Protein AF-A0AA38LRJ3-F1 (afdb_monomer)

Foldseek 3Di:
DDDDDDDDDPDPDPPVPPPPDPPPPADDQDADDDVVRVVVLVVVLCVLVVVLVVCLVVVNQQALVSVLVSLVVSLQSLLSQHLAPPRLVVSLVSLLVSLLCVLVSNLSDDLFHPVLVVVDDDVRLVSSVLSLVSSLVSLVLSLQSLVLSQVLFHKGWDPCPVPPDDDPPDDDDDPPDTHMHTHDDPRGDHDDPVSLVSLLVSLVVSLVSVVVRSCVVFFSQPDDDCCVVCVVVPPDDDDDDDDDDDDDDDDDDDDDDDDDDPDDDPPPPPVVPRRCPSSVSSVVSSVSSVVSSVVVVVVVVPPD

Radius of gyration: 29.89 Å; Cα contacts (8 Å, |Δi|>4): 218; chains: 1; bounding box: 84×70×121 Å

Nearest PDB structures (foldseek):
  8gs2-assembly1_B  TM=3.719E-01  e=2.452E+00  Desulfonema ishimotonii

Sequence (304 aa):
MAGGFIPEADSSASNAARIPAPTRKACQPLLALTPKQETRLCAHLDDRLLGLERDERKQAFGSIPLLLDRLFPLLHLTLQIPARTPWADLRVSYLLNLTGFLATYVTSMPLLTSGAMRRKGKEAEHEAGRVMRDVLGFLAEVERGWMAVLGGQGWVMDENEEEGVKEEEGEEGEVRRRLGHGVPVDFAGSVGQTERTRLRSIIISSRAKFTAWARTYGSFAGSSLEDTAQAARGERRTMGCEGPADFDPDPPTSYPALAPASRAGDSVESAGVGGGAWEDRILGMWNTILESLTDQDLGAGRGR

Structure (mmCIF, N/CA/C/O backbone):
data_AF-A0AA38LRJ3-F1
#
_entry.id   AF-A0AA38LRJ3-F1
#
loop_
_atom_site.group_PDB
_atom_site.id
_atom_site.type_symbol
_atom_site.label_atom_id
_atom_site.label_alt_id
_atom_site.label_comp_id
_atom_site.label_asym_id
_atom_site.label_entity_id
_atom_site.label_seq_id
_atom_site.pdbx_PDB_ins_code
_atom_site.Cartn_x
_atom_site.Cartn_y
_atom_site.Cartn_z
_atom_site.occupancy
_atom_site.B_iso_or_equiv
_atom_site.auth_seq_id
_atom_site.auth_comp_id
_atom_site.auth_asym_id
_atom_site.auth_atom_id
_atom_site.pdbx_PDB_model_num
ATOM 1 N N . MET A 1 1 ? 52.734 -53.243 61.562 1.00 46.06 1 MET A N 1
ATOM 2 C CA . MET A 1 1 ? 52.746 -52.366 60.370 1.00 46.06 1 MET A CA 1
ATOM 3 C C . MET A 1 1 ? 51.338 -52.387 59.805 1.00 46.06 1 MET A C 1
ATOM 5 O O . MET A 1 1 ? 50.822 -53.482 59.634 1.00 46.06 1 MET A O 1
ATOM 9 N N . ALA A 1 2 ? 50.691 -51.235 59.622 1.00 47.16 2 ALA A N 1
ATOM 10 C CA . ALA A 1 2 ? 49.307 -51.162 59.143 1.00 47.16 2 ALA A CA 1
ATOM 11 C C . ALA A 1 2 ? 49.287 -50.710 57.677 1.00 47.16 2 ALA A C 1
ATOM 13 O O . ALA A 1 2 ? 49.966 -49.745 57.332 1.00 47.16 2 ALA A O 1
ATOM 14 N N . GLY A 1 3 ? 48.542 -51.418 56.826 1.00 46.38 3 GLY A N 1
ATOM 15 C CA . GLY A 1 3 ? 48.330 -51.024 55.432 1.00 46.38 3 GLY A CA 1
ATOM 16 C C . GLY A 1 3 ? 47.250 -49.948 55.326 1.00 46.38 3 GLY A C 1
ATOM 17 O O . GLY A 1 3 ? 46.218 -50.049 55.987 1.00 46.38 3 GLY A O 1
ATOM 18 N N . GLY A 1 4 ? 47.488 -48.926 54.503 1.00 52.41 4 GLY A N 1
ATOM 19 C CA . GLY A 1 4 ? 46.475 -47.927 54.161 1.00 52.41 4 GLY A CA 1
ATOM 20 C C . GLY A 1 4 ? 45.498 -48.466 53.116 1.00 52.41 4 GLY A C 1
ATOM 21 O O . GLY A 1 4 ? 45.915 -49.116 52.160 1.00 52.41 4 GLY A O 1
ATOM 22 N N . PHE A 1 5 ? 44.210 -48.186 53.297 1.00 61.34 5 PHE A N 1
ATOM 23 C CA . PHE A 1 5 ? 43.154 -48.518 52.340 1.00 61.34 5 PHE A CA 1
ATOM 24 C C . PHE A 1 5 ? 42.932 -47.319 51.407 1.00 61.34 5 PHE A C 1
ATOM 26 O O . PHE A 1 5 ? 42.811 -46.192 51.890 1.00 61.34 5 PHE A O 1
ATOM 33 N N . ILE A 1 6 ? 42.880 -47.542 50.092 1.00 56.88 6 ILE A N 1
ATOM 34 C CA . ILE A 1 6 ? 42.575 -46.501 49.099 1.00 56.88 6 ILE A CA 1
ATOM 35 C C . ILE A 1 6 ? 41.156 -46.770 48.578 1.00 56.88 6 ILE A C 1
ATOM 37 O O . ILE A 1 6 ? 40.940 -47.848 48.025 1.00 56.88 6 ILE A O 1
ATOM 41 N N . PRO A 1 7 ? 40.184 -45.857 48.765 1.00 58.94 7 PRO A N 1
ATOM 42 C CA . PRO A 1 7 ? 38.865 -45.993 48.157 1.00 58.94 7 PRO A CA 1
ATOM 43 C C . PRO A 1 7 ? 38.935 -45.717 46.649 1.00 58.94 7 PRO A C 1
ATOM 45 O O . PRO A 1 7 ? 39.712 -44.873 46.197 1.00 58.94 7 PRO A O 1
ATOM 48 N N . GLU A 1 8 ? 38.115 -46.423 45.875 1.00 55.19 8 GLU A N 1
ATOM 49 C CA . GLU A 1 8 ? 38.020 -46.236 44.426 1.00 55.19 8 GLU A CA 1
ATOM 50 C C . GLU A 1 8 ? 37.349 -44.895 44.081 1.00 55.19 8 GLU A C 1
ATOM 52 O O . GLU A 1 8 ? 36.517 -44.382 44.831 1.00 55.19 8 GLU A O 1
ATOM 57 N N . ALA A 1 9 ? 37.735 -44.301 42.950 1.00 59.00 9 ALA A N 1
ATOM 58 C CA . ALA A 1 9 ? 37.205 -43.015 42.508 1.00 59.00 9 ALA A CA 1
ATOM 59 C C . ALA A 1 9 ? 35.963 -43.215 41.625 1.00 59.00 9 ALA A C 1
ATOM 61 O O . ALA A 1 9 ? 36.082 -43.617 40.464 1.00 59.00 9 ALA A O 1
ATOM 62 N N . ASP A 1 10 ? 34.781 -42.899 42.160 1.00 56.28 10 ASP A N 1
ATOM 63 C CA . ASP A 1 10 ? 33.522 -42.962 41.415 1.00 56.28 10 ASP A CA 1
ATOM 64 C C . ASP A 1 10 ? 33.578 -42.114 40.136 1.00 56.28 10 ASP A C 1
ATOM 66 O O . ASP A 1 10 ? 33.788 -40.895 40.155 1.00 56.28 10 ASP A O 1
ATOM 70 N N . SER A 1 11 ? 33.352 -42.773 38.997 1.00 62.38 11 SER A N 1
ATOM 71 C CA . SER A 1 11 ? 33.363 -42.135 37.681 1.00 62.38 11 SER A CA 1
ATOM 72 C C . SER A 1 11 ? 32.163 -41.206 37.528 1.00 62.38 11 SER A C 1
ATOM 74 O O . SER A 1 11 ? 31.073 -41.617 37.133 1.00 62.38 11 SER A O 1
ATOM 76 N N . SER A 1 12 ? 32.388 -39.929 37.837 1.00 54.50 12 SER A N 1
ATOM 77 C CA . SER A 1 12 ? 31.416 -38.841 37.722 1.00 54.50 12 SER A CA 1
ATOM 78 C C . SER A 1 12 ? 30.980 -38.648 36.268 1.00 54.50 12 SER A C 1
ATOM 80 O O . SER A 1 12 ? 31.572 -37.872 35.516 1.00 54.50 12 SER A O 1
ATOM 82 N N . ALA A 1 13 ? 29.934 -39.372 35.868 1.00 58.16 13 ALA A N 1
ATOM 83 C CA . ALA A 1 13 ? 29.335 -39.264 34.549 1.00 58.16 13 ALA A CA 1
ATOM 84 C C . ALA A 1 13 ? 28.844 -37.827 34.336 1.00 58.16 13 ALA A C 1
ATOM 86 O O . ALA A 1 13 ? 27.920 -37.364 35.009 1.00 58.16 13 ALA A O 1
ATOM 87 N N . SER A 1 14 ? 29.485 -37.113 33.407 1.00 55.91 14 SER A N 1
ATOM 88 C CA . SER A 1 14 ? 29.161 -35.721 33.107 1.00 55.91 14 SER A CA 1
ATOM 89 C C . SER A 1 14 ? 27.810 -35.637 32.399 1.00 55.91 14 SER A C 1
ATOM 91 O O . SER A 1 14 ? 27.717 -35.599 31.172 1.00 55.91 14 SER A O 1
ATOM 93 N N . ASN A 1 15 ? 26.743 -35.600 33.197 1.00 57.91 15 ASN A N 1
ATOM 94 C CA . ASN A 1 15 ? 25.420 -35.172 32.768 1.00 57.91 15 ASN A CA 1
ATOM 95 C C . ASN A 1 15 ? 25.486 -33.663 32.493 1.00 57.91 15 ASN A C 1
ATOM 97 O O . ASN A 1 15 ? 25.054 -32.836 33.297 1.00 57.91 15 ASN A O 1
ATOM 101 N N . ALA A 1 16 ? 26.090 -33.311 31.355 1.00 60.59 16 ALA A N 1
ATOM 102 C CA . ALA A 1 16 ? 26.121 -31.964 30.817 1.00 60.59 16 ALA A CA 1
ATOM 103 C C . ALA A 1 16 ? 24.676 -31.538 30.541 1.00 60.59 16 ALA A C 1
ATOM 105 O O . ALA A 1 16 ? 24.104 -31.850 29.493 1.00 60.59 16 ALA A O 1
ATOM 106 N N . ALA A 1 17 ? 24.065 -30.891 31.535 1.00 60.47 17 ALA A N 1
ATOM 107 C CA . ALA A 1 17 ? 22.673 -30.493 31.494 1.00 60.47 17 ALA A CA 1
ATOM 108 C C . ALA A 1 17 ? 22.446 -29.644 30.243 1.00 60.47 17 ALA A C 1
ATOM 110 O O . ALA A 1 17 ? 22.965 -28.531 30.140 1.00 60.47 17 ALA A O 1
ATOM 111 N N . ARG A 1 18 ? 21.678 -30.182 29.285 1.00 60.88 18 ARG A N 1
ATOM 112 C CA . ARG A 1 18 ? 21.194 -29.416 28.137 1.00 60.88 18 ARG A CA 1
ATOM 113 C C . ARG A 1 18 ? 20.384 -28.253 28.690 1.00 60.88 18 ARG A C 1
ATOM 115 O O . ARG A 1 18 ? 19.218 -28.428 29.038 1.00 60.88 18 ARG A O 1
ATOM 122 N N . ILE A 1 19 ? 21.013 -27.081 28.764 1.00 68.81 19 ILE A N 1
ATOM 123 C CA . ILE A 1 19 ? 20.316 -25.815 28.955 1.00 68.81 19 ILE A CA 1
ATOM 124 C C . ILE A 1 19 ? 19.257 -25.786 27.848 1.00 68.81 19 ILE A C 1
ATOM 126 O O . ILE A 1 19 ? 19.638 -25.856 26.674 1.00 68.81 19 ILE A O 1
ATOM 130 N N . PRO A 1 20 ? 17.951 -25.783 28.175 1.00 71.75 20 PRO A N 1
ATOM 131 C CA . PRO A 1 20 ? 16.927 -25.745 27.147 1.00 71.75 20 PRO A CA 1
ATOM 132 C C . PRO A 1 20 ? 17.150 -24.465 26.348 1.00 71.75 20 PRO A C 1
ATOM 134 O O . PRO A 1 20 ? 17.204 -23.378 26.928 1.00 71.75 20 PRO A O 1
ATOM 137 N N . ALA A 1 21 ? 17.361 -24.610 25.036 1.00 69.31 21 ALA A N 1
ATOM 138 C CA . ALA A 1 21 ? 17.636 -23.476 24.164 1.00 69.31 21 ALA A CA 1
ATOM 139 C C . ALA A 1 21 ? 16.541 -22.419 24.380 1.00 69.31 21 ALA A C 1
ATOM 141 O O . ALA A 1 21 ? 15.366 -22.796 24.447 1.00 69.31 21 ALA A O 1
ATOM 142 N N . PRO A 1 22 ? 16.895 -21.131 24.553 1.00 68.00 22 PRO A N 1
ATOM 143 C CA . PRO A 1 22 ? 15.935 -20.114 24.950 1.00 68.00 22 PRO A CA 1
ATOM 144 C C . PRO A 1 22 ? 14.842 -20.023 23.889 1.00 68.00 22 PRO A C 1
ATOM 146 O O . PRO A 1 22 ? 15.073 -19.519 22.791 1.00 68.00 22 PRO A O 1
ATOM 149 N N . THR A 1 23 ? 13.655 -20.532 24.221 1.00 69.81 23 THR A N 1
ATOM 150 C CA . THR A 1 23 ? 12.490 -20.523 23.338 1.00 69.81 23 THR A CA 1
ATOM 151 C C . THR A 1 23 ? 12.115 -19.070 23.087 1.00 69.81 23 THR A C 1
ATOM 153 O O . THR A 1 23 ? 11.490 -18.434 23.945 1.00 69.81 23 THR A O 1
ATOM 156 N N . ARG A 1 24 ? 12.563 -18.521 21.949 1.00 61.88 24 ARG A N 1
ATOM 157 C CA . ARG A 1 24 ? 12.285 -17.136 21.565 1.00 61.88 24 ARG A CA 1
ATOM 158 C C . ARG A 1 24 ? 10.776 -16.939 21.603 1.00 61.88 24 ARG A C 1
ATOM 160 O O . ARG A 1 24 ? 10.017 -17.739 21.058 1.00 61.88 24 ARG A O 1
ATOM 167 N N . LYS A 1 25 ? 10.337 -15.908 22.324 1.00 69.94 25 LYS A N 1
ATOM 168 C CA . LYS A 1 25 ? 8.915 -15.592 22.435 1.00 69.94 25 LYS A CA 1
ATOM 169 C C . LYS A 1 25 ? 8.449 -15.151 21.054 1.00 69.94 25 LYS A C 1
ATOM 171 O O . LYS A 1 25 ? 8.933 -14.135 20.571 1.00 69.94 25 LYS A O 1
ATOM 176 N N . ALA A 1 26 ? 7.536 -15.906 20.445 1.00 71.56 26 ALA A N 1
ATOM 177 C CA . ALA A 1 26 ? 6.895 -15.496 19.202 1.00 71.56 26 ALA A CA 1
ATOM 178 C C . ALA A 1 26 ? 6.311 -14.085 19.372 1.00 71.56 26 ALA A C 1
ATOM 180 O O . ALA A 1 26 ? 5.680 -13.801 20.398 1.00 71.56 26 ALA A O 1
ATOM 181 N N . CYS A 1 27 ? 6.550 -13.204 18.401 1.00 78.00 27 CYS A N 1
ATOM 182 C CA . CYS A 1 27 ? 6.156 -11.807 18.508 1.00 78.00 27 CYS A CA 1
ATOM 183 C C . CYS A 1 27 ? 4.630 -11.687 18.507 1.00 78.00 27 CYS A C 1
ATOM 185 O O . CYS A 1 27 ? 3.961 -11.929 17.508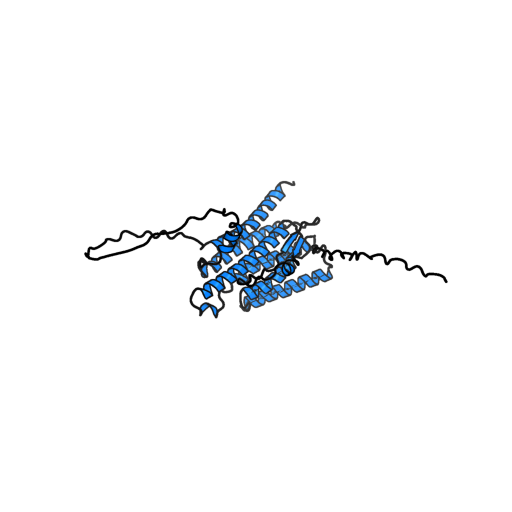 1.00 78.00 27 CYS A O 1
ATOM 187 N N . GLN A 1 28 ? 4.073 -11.349 19.669 1.00 84.56 28 GLN A N 1
ATOM 188 C CA . GLN A 1 28 ? 2.635 -11.184 19.840 1.00 84.56 28 GLN A CA 1
ATOM 189 C C . GLN A 1 28 ? 2.187 -9.832 19.261 1.00 84.56 28 GLN A C 1
ATOM 191 O O . GLN A 1 28 ? 2.899 -8.837 19.432 1.00 84.56 28 GLN A O 1
ATOM 196 N N . PRO A 1 29 ? 1.010 -9.761 18.610 1.00 86.56 29 PRO A N 1
ATOM 197 C CA . PRO A 1 29 ? 0.495 -8.508 18.071 1.00 86.56 29 PRO A CA 1
ATOM 198 C C . PRO A 1 29 ? 0.251 -7.486 19.191 1.00 86.56 29 PRO A C 1
ATOM 200 O O . PRO A 1 29 ? -0.173 -7.832 20.297 1.00 86.56 29 PRO A O 1
ATOM 203 N N . LEU A 1 30 ? 0.494 -6.204 18.901 1.00 84.06 30 LEU A N 1
ATOM 204 C CA . LEU A 1 30 ? 0.301 -5.124 19.870 1.00 84.06 30 LEU A CA 1
ATOM 205 C C . LEU A 1 30 ? -1.182 -5.009 20.263 1.00 84.06 30 LEU A C 1
ATOM 207 O O . LEU A 1 30 ? -2.046 -4.767 19.423 1.00 84.06 30 LEU A O 1
ATOM 211 N N . LEU A 1 31 ? -1.476 -5.166 21.557 1.00 87.75 31 LEU A N 1
ATOM 212 C CA . LEU A 1 31 ? -2.852 -5.206 22.078 1.00 87.75 31 LEU A CA 1
ATOM 213 C C . LEU A 1 31 ? -3.471 -3.818 22.327 1.00 87.75 31 LEU A C 1
ATOM 215 O O . LEU A 1 31 ? -4.696 -3.694 22.393 1.00 87.75 31 LEU A O 1
ATOM 219 N N . ALA A 1 32 ? -2.637 -2.790 22.516 1.00 93.62 32 ALA A N 1
ATOM 220 C CA . ALA A 1 32 ? -3.046 -1.412 22.781 1.00 93.62 32 ALA A CA 1
ATOM 221 C C . ALA A 1 32 ? -1.892 -0.425 22.534 1.00 93.62 32 ALA A C 1
ATOM 223 O O . ALA A 1 32 ? -0.720 -0.792 22.636 1.00 93.62 32 ALA A O 1
ATOM 224 N N . LEU A 1 33 ? -2.231 0.844 22.294 1.00 94.75 33 LEU A N 1
ATOM 225 C CA . LEU A 1 33 ? -1.298 1.974 22.332 1.00 94.75 33 LEU A CA 1
ATOM 226 C C . LEU A 1 33 ? -1.670 2.898 23.498 1.00 94.75 33 LEU A C 1
ATOM 228 O O . LEU A 1 33 ? -2.845 3.078 23.809 1.00 94.75 33 LEU A O 1
ATOM 232 N N . THR A 1 34 ? -0.690 3.529 24.147 1.00 96.44 34 THR A N 1
ATOM 233 C CA . THR A 1 34 ? -0.999 4.693 24.997 1.00 96.44 34 THR A CA 1
ATOM 234 C C . THR A 1 34 ? -1.306 5.909 24.113 1.00 96.44 34 THR A C 1
ATOM 236 O O . THR A 1 34 ? -0.690 6.034 23.051 1.00 96.44 34 THR A O 1
ATOM 239 N N . PRO A 1 35 ? -2.141 6.875 24.548 1.00 96.31 35 PRO A N 1
ATOM 240 C CA . PRO A 1 35 ? -2.431 8.076 23.753 1.00 96.31 35 PRO A CA 1
ATOM 241 C C . PRO A 1 35 ? -1.168 8.844 23.325 1.00 96.31 35 PRO A C 1
ATOM 243 O O . PRO A 1 35 ? -1.093 9.393 22.233 1.00 96.31 35 PRO A O 1
ATOM 246 N N . LYS A 1 36 ? -0.111 8.817 24.151 1.00 97.00 36 LYS A N 1
ATOM 247 C CA . LYS A 1 36 ? 1.190 9.429 23.835 1.00 97.00 36 LYS A CA 1
ATOM 248 C C . LYS A 1 36 ? 1.977 8.673 22.755 1.00 97.00 36 LYS A C 1
ATOM 250 O O . LYS A 1 36 ? 2.762 9.299 22.047 1.00 97.00 36 LYS A O 1
ATOM 255 N N . GLN A 1 37 ? 1.813 7.353 22.637 1.00 96.75 37 GLN A N 1
ATOM 256 C CA . GLN A 1 37 ? 2.347 6.577 21.511 1.00 96.75 37 GLN A CA 1
ATOM 257 C C . GLN A 1 37 ? 1.513 6.816 20.253 1.00 96.75 37 GLN A C 1
ATOM 259 O O . GLN A 1 37 ? 2.090 7.057 19.203 1.00 96.75 37 GLN A O 1
ATOM 264 N N . GLU A 1 38 ? 0.186 6.831 20.378 1.00 96.75 38 GLU A N 1
ATOM 265 C CA . GLU A 1 38 ? -0.758 7.106 19.291 1.00 96.75 38 GLU A CA 1
ATOM 266 C C . GLU A 1 38 ? -0.481 8.463 18.624 1.00 96.75 38 GLU A C 1
ATOM 268 O O . GLU A 1 38 ? -0.156 8.501 17.443 1.00 96.75 38 GLU A O 1
ATOM 273 N N . THR A 1 39 ? -0.451 9.570 19.381 1.00 97.94 39 THR A N 1
ATOM 274 C CA . THR A 1 39 ? -0.141 10.905 18.828 1.00 97.94 39 THR A CA 1
ATOM 275 C C . THR A 1 39 ? 1.229 10.959 18.137 1.00 97.94 39 THR A C 1
ATOM 277 O O . THR A 1 39 ? 1.386 11.630 17.119 1.00 97.94 39 THR A O 1
ATOM 280 N N . ARG A 1 40 ? 2.233 10.245 18.669 1.00 98.19 40 ARG A N 1
ATOM 281 C CA . ARG A 1 40 ? 3.572 10.151 18.058 1.00 98.19 40 ARG A CA 1
ATOM 282 C C . ARG A 1 40 ? 3.574 9.315 16.779 1.00 98.19 40 ARG A C 1
ATOM 284 O O . ARG A 1 40 ? 4.327 9.633 15.865 1.00 98.19 40 ARG A O 1
ATOM 291 N N . LEU A 1 41 ? 2.764 8.261 16.730 1.00 97.69 41 LEU A N 1
ATOM 292 C CA . LEU A 1 41 ? 2.625 7.385 15.575 1.00 97.69 41 LEU A CA 1
ATOM 293 C C . LEU A 1 41 ? 1.918 8.107 14.428 1.00 97.69 41 LEU A C 1
ATOM 295 O O . LEU A 1 41 ? 2.449 8.103 13.323 1.00 97.69 41 LEU A O 1
ATOM 299 N N . CYS A 1 42 ? 0.800 8.788 14.702 1.00 98.19 42 CYS A N 1
ATOM 300 C CA . CYS A 1 42 ? 0.099 9.598 13.704 1.00 98.19 42 CYS A CA 1
ATOM 301 C C . CYS A 1 42 ? 1.031 10.665 13.123 1.00 98.19 42 CYS A C 1
ATOM 303 O O . CYS A 1 42 ? 1.267 10.673 11.922 1.00 98.19 42 CYS A O 1
ATOM 305 N N . ALA A 1 43 ? 1.677 11.470 13.978 1.00 98.25 43 ALA A N 1
ATOM 306 C CA . ALA A 1 43 ? 2.628 12.487 13.529 1.00 98.25 43 ALA A CA 1
ATOM 307 C C . ALA A 1 43 ? 3.771 11.903 12.675 1.00 98.25 43 ALA A C 1
ATOM 309 O O . ALA A 1 43 ? 4.141 12.495 11.666 1.00 98.25 43 ALA A O 1
ATOM 310 N N . HIS A 1 44 ? 4.303 10.722 13.027 1.00 98.38 44 HIS A N 1
ATOM 311 C CA . HIS A 1 44 ? 5.330 10.067 12.213 1.00 98.38 44 HIS A CA 1
ATOM 312 C C . HIS A 1 44 ? 4.799 9.587 10.856 1.00 98.38 44 HIS A C 1
ATOM 314 O O . HIS A 1 44 ? 5.470 9.774 9.845 1.00 98.38 44 HIS A O 1
ATOM 320 N N . LEU A 1 45 ? 3.618 8.963 10.818 1.00 98.31 45 LEU A N 1
ATOM 321 C CA . LEU A 1 45 ? 2.999 8.500 9.573 1.00 98.31 45 LEU A CA 1
ATOM 322 C C . LEU A 1 45 ? 2.637 9.684 8.665 1.00 98.31 45 LEU A C 1
ATOM 324 O O . LEU A 1 45 ? 2.934 9.639 7.473 1.00 98.31 45 LEU A O 1
ATOM 328 N N . ASP A 1 46 ? 2.094 10.762 9.231 1.00 98.31 46 ASP A N 1
ATOM 329 C CA . ASP A 1 46 ? 1.754 11.996 8.522 1.00 98.31 46 ASP A CA 1
ATOM 330 C C . ASP A 1 46 ? 3.007 12.666 7.935 1.00 98.31 46 ASP A C 1
ATOM 332 O O . ASP A 1 46 ? 3.055 12.909 6.729 1.00 98.31 46 ASP A O 1
ATOM 336 N N . ASP A 1 47 ? 4.061 12.888 8.734 1.00 98.31 47 ASP A N 1
ATOM 337 C CA . ASP A 1 47 ? 5.334 13.461 8.260 1.00 98.31 47 ASP A CA 1
ATOM 338 C C . ASP A 1 47 ? 5.963 12.623 7.133 1.00 98.31 47 ASP A C 1
ATOM 340 O O . ASP A 1 47 ? 6.537 13.165 6.182 1.00 98.31 47 ASP A O 1
ATOM 344 N N . ARG A 1 48 ? 5.855 11.291 7.217 1.00 98.12 48 ARG A N 1
ATOM 345 C CA . ARG A 1 48 ? 6.387 10.360 6.212 1.00 98.12 48 ARG A CA 1
ATOM 346 C C . ARG A 1 48 ? 5.577 10.365 4.918 1.00 98.12 48 ARG A C 1
ATOM 348 O O . ARG A 1 48 ? 6.175 10.464 3.847 1.00 98.12 48 ARG A O 1
ATOM 355 N N . LEU A 1 49 ? 4.248 10.290 4.999 1.00 96.88 49 LEU A N 1
ATOM 356 C CA . LEU A 1 49 ? 3.356 10.330 3.835 1.00 96.88 49 LEU A CA 1
ATOM 357 C C . LEU A 1 49 ? 3.427 11.690 3.132 1.00 96.88 49 LEU A C 1
ATOM 359 O O . LEU A 1 49 ? 3.591 11.750 1.916 1.00 96.88 49 LEU A O 1
ATOM 363 N N . LEU A 1 50 ? 3.420 12.785 3.893 1.00 97.25 50 LEU A N 1
ATOM 364 C CA . LEU A 1 50 ? 3.555 14.146 3.371 1.00 97.25 50 LEU A CA 1
ATOM 365 C C . LEU A 1 50 ? 4.975 14.389 2.811 1.00 97.25 50 LEU A C 1
ATOM 367 O O . LEU A 1 50 ? 5.153 15.143 1.853 1.00 97.25 50 LEU A O 1
ATOM 371 N N . GLY A 1 51 ? 5.989 13.692 3.335 1.00 97.31 51 GLY A N 1
ATOM 372 C CA . GLY A 1 51 ? 7.307 13.559 2.710 1.00 97.31 51 GLY A CA 1
ATOM 373 C C . GLY A 1 51 ? 7.249 12.909 1.323 1.00 97.31 51 GLY A C 1
ATOM 374 O O . GLY A 1 51 ? 7.754 13.488 0.363 1.00 97.31 51 GLY A O 1
ATOM 375 N N . LEU A 1 52 ? 6.580 11.759 1.188 1.00 97.00 52 LEU A N 1
ATOM 376 C CA . LEU A 1 52 ? 6.401 11.081 -0.103 1.00 97.00 52 LEU A CA 1
ATOM 377 C C . LEU A 1 52 ? 5.580 11.921 -1.097 1.00 97.00 52 LEU A C 1
ATOM 379 O O . LEU A 1 52 ? 5.957 12.008 -2.261 1.00 97.00 52 LEU A O 1
ATOM 383 N N . GLU A 1 53 ? 4.531 12.621 -0.655 1.00 96.62 53 GLU A N 1
ATOM 384 C CA . GLU A 1 53 ? 3.805 13.581 -1.502 1.00 96.62 53 GLU A CA 1
ATOM 385 C C . GLU A 1 53 ? 4.689 14.742 -1.983 1.00 96.62 53 GLU A C 1
ATOM 387 O O . GLU A 1 53 ? 4.536 15.220 -3.106 1.00 96.62 53 GLU A O 1
ATOM 392 N N . ARG A 1 54 ? 5.610 15.235 -1.145 1.00 97.44 54 ARG A N 1
ATOM 393 C CA . ARG A 1 54 ? 6.558 16.288 -1.543 1.00 97.44 54 ARG A CA 1
ATOM 394 C C . ARG A 1 54 ? 7.576 15.785 -2.560 1.00 97.44 54 ARG A C 1
ATOM 396 O O . ARG A 1 54 ? 7.998 16.581 -3.395 1.00 97.44 54 ARG A O 1
ATOM 403 N N . ASP A 1 55 ? 7.971 14.518 -2.484 1.00 96.38 55 ASP A N 1
ATOM 404 C CA . ASP A 1 55 ? 8.887 13.904 -3.445 1.00 96.38 55 ASP A CA 1
ATOM 405 C C . ASP A 1 55 ? 8.181 13.574 -4.768 1.00 96.38 55 ASP A C 1
ATOM 407 O O . ASP A 1 55 ? 8.761 13.825 -5.821 1.00 96.38 55 ASP A O 1
ATOM 411 N N . GLU A 1 56 ? 6.919 13.130 -4.739 1.00 95.31 56 GLU A N 1
ATOM 412 C CA . GLU A 1 56 ? 6.076 12.916 -5.929 1.00 95.31 56 GLU A CA 1
ATOM 413 C C . GLU A 1 56 ? 5.980 14.190 -6.776 1.00 95.31 56 GLU A C 1
ATOM 415 O O . GLU A 1 56 ? 6.405 14.206 -7.933 1.00 95.31 56 GLU A O 1
ATOM 420 N N . ARG A 1 57 ? 5.552 15.299 -6.159 1.00 94.94 57 ARG A N 1
ATOM 421 C CA . ARG A 1 57 ? 5.374 16.600 -6.829 1.00 94.94 57 ARG A CA 1
ATOM 422 C C . ARG A 1 57 ? 6.683 17.213 -7.342 1.00 94.94 57 ARG A C 1
ATOM 424 O O . ARG A 1 57 ? 6.650 18.144 -8.143 1.00 94.94 57 ARG A O 1
ATOM 431 N N . LYS A 1 58 ? 7.832 16.727 -6.860 1.00 96.38 58 LYS A N 1
ATOM 432 C CA . LYS A 1 58 ? 9.185 17.104 -7.311 1.00 96.38 58 LYS A CA 1
ATOM 433 C C . LYS A 1 58 ? 9.813 16.081 -8.262 1.00 96.38 58 LYS A C 1
ATOM 435 O O . LYS A 1 58 ? 10.926 16.316 -8.722 1.00 96.38 58 LYS A O 1
ATOM 440 N N . GLN A 1 59 ? 9.153 14.945 -8.498 1.00 91.94 59 GLN A N 1
ATOM 441 C CA . GLN A 1 59 ? 9.700 13.769 -9.188 1.00 91.94 59 GLN A CA 1
ATOM 442 C C . GLN A 1 59 ? 11.025 13.266 -8.567 1.00 91.94 59 GLN A C 1
ATOM 444 O O . GLN A 1 59 ? 11.891 12.712 -9.238 1.00 91.94 59 GLN A O 1
ATOM 449 N N . ALA A 1 60 ? 11.174 13.442 -7.250 1.00 94.25 60 ALA A N 1
ATOM 450 C CA . ALA A 1 60 ? 12.392 13.185 -6.479 1.00 94.25 60 ALA A CA 1
ATOM 451 C C . ALA A 1 60 ? 12.454 11.771 -5.860 1.00 94.25 60 ALA A C 1
ATOM 453 O O . ALA A 1 60 ? 13.246 11.520 -4.952 1.00 94.25 60 ALA A O 1
ATOM 454 N N . PHE A 1 61 ? 11.630 10.826 -6.330 1.00 90.62 61 PHE A N 1
ATOM 455 C CA . PHE A 1 61 ? 11.617 9.460 -5.794 1.00 90.62 61 PHE A CA 1
ATOM 456 C C . PHE A 1 61 ? 12.895 8.653 -6.090 1.00 90.62 61 PHE A C 1
ATOM 458 O O . PHE A 1 61 ? 13.234 7.759 -5.313 1.00 90.62 61 PHE A O 1
ATOM 465 N N . GLY A 1 62 ? 13.622 8.985 -7.162 1.00 92.31 62 GLY A N 1
ATOM 466 C CA . GLY A 1 62 ? 14.813 8.255 -7.598 1.00 92.31 62 GLY A CA 1
ATOM 467 C C . GLY A 1 62 ? 14.450 7.078 -8.501 1.00 92.31 62 GLY A C 1
ATOM 468 O O . GLY A 1 62 ? 14.174 7.276 -9.681 1.00 92.31 62 GLY A O 1
ATOM 469 N N . SER A 1 63 ? 14.467 5.865 -7.952 1.00 94.31 63 SER A N 1
ATOM 470 C CA . SER A 1 63 ? 14.071 4.628 -8.636 1.00 94.31 63 SER A CA 1
ATOM 471 C C . SER A 1 63 ? 12.980 3.899 -7.848 1.00 94.31 63 SER A C 1
ATOM 473 O O . SER A 1 63 ? 12.788 4.147 -6.657 1.00 94.31 63 SER A O 1
ATOM 475 N N . ILE A 1 64 ? 12.271 2.974 -8.499 1.00 95.31 64 ILE A N 1
ATOM 476 C CA . ILE A 1 64 ? 11.178 2.222 -7.866 1.00 95.31 64 ILE A CA 1
ATOM 477 C C . ILE A 1 64 ? 11.637 1.428 -6.629 1.00 95.31 64 ILE A C 1
ATOM 479 O O . ILE A 1 64 ? 10.955 1.552 -5.613 1.00 95.31 64 ILE A O 1
ATOM 483 N N . PRO A 1 65 ? 12.786 0.717 -6.613 1.00 95.12 65 PRO A N 1
ATOM 484 C CA . PRO A 1 65 ? 13.306 0.112 -5.384 1.00 95.12 65 PRO A CA 1
ATOM 485 C C . PRO A 1 65 ? 13.443 1.117 -4.226 1.00 95.12 65 PRO A C 1
ATOM 487 O O . PRO A 1 65 ? 12.912 0.875 -3.148 1.00 95.12 65 PRO A O 1
ATOM 490 N N . LEU A 1 66 ? 13.995 2.312 -4.477 1.00 95.12 66 LEU A N 1
ATOM 491 C CA . LEU A 1 66 ? 14.139 3.376 -3.467 1.00 95.12 66 LEU A CA 1
ATOM 492 C C . LEU A 1 66 ? 12.806 4.012 -3.022 1.00 95.12 66 LEU A C 1
ATOM 494 O O . LEU A 1 66 ? 12.770 4.721 -2.010 1.00 95.12 66 LEU A O 1
ATOM 498 N N . LEU A 1 67 ? 11.708 3.798 -3.752 1.00 96.56 67 LEU A N 1
ATOM 499 C CA . LEU A 1 67 ? 10.355 4.058 -3.254 1.00 96.56 67 LEU A CA 1
ATOM 500 C C . LEU A 1 67 ? 9.857 2.883 -2.403 1.00 96.56 67 LEU A C 1
ATOM 502 O O . LEU A 1 67 ? 9.340 3.115 -1.313 1.00 96.56 67 LEU A O 1
ATOM 506 N N . LEU A 1 68 ? 10.008 1.641 -2.869 1.00 96.50 68 LEU A N 1
ATOM 507 C CA . LEU A 1 68 ? 9.544 0.448 -2.154 1.00 96.50 68 LEU A CA 1
ATOM 508 C C . LEU A 1 68 ? 10.215 0.320 -0.779 1.00 96.50 68 LEU A C 1
ATOM 510 O O . LEU A 1 68 ? 9.511 0.124 0.208 1.00 96.50 68 LEU A O 1
ATOM 514 N N . ASP A 1 69 ? 11.520 0.576 -0.677 1.00 95.81 69 ASP A N 1
ATOM 515 C CA . ASP A 1 69 ? 12.277 0.617 0.587 1.00 95.81 69 ASP A CA 1
ATOM 516 C C . ASP A 1 69 ? 11.738 1.666 1.581 1.00 95.81 69 ASP A C 1
ATOM 518 O O . ASP A 1 69 ? 11.940 1.561 2.792 1.00 95.81 69 ASP A O 1
ATOM 522 N N . ARG A 1 70 ? 11.021 2.686 1.087 1.00 97.19 70 ARG A N 1
ATOM 523 C CA . ARG A 1 70 ? 10.336 3.703 1.901 1.00 97.19 70 ARG A CA 1
ATOM 524 C C . ARG A 1 70 ? 8.869 3.369 2.173 1.00 97.19 70 ARG A C 1
ATOM 526 O O . ARG A 1 70 ? 8.349 3.792 3.203 1.00 97.19 70 ARG A O 1
ATOM 533 N N . LEU A 1 71 ? 8.207 2.614 1.295 1.00 97.44 71 LEU A N 1
ATOM 534 C CA . LEU A 1 71 ? 6.818 2.180 1.461 1.00 97.44 71 LEU A CA 1
ATOM 535 C C . LEU A 1 71 ? 6.683 0.949 2.368 1.00 97.44 71 LEU A C 1
ATOM 537 O O . LEU A 1 71 ? 5.762 0.925 3.181 1.00 97.44 71 LEU A O 1
ATOM 541 N N . PHE A 1 72 ? 7.586 -0.037 2.282 1.00 96.06 72 PHE A N 1
ATOM 542 C CA . PHE A 1 72 ? 7.561 -1.250 3.116 1.00 96.06 72 PHE A CA 1
ATOM 543 C C . PHE A 1 72 ? 7.510 -0.919 4.623 1.00 96.06 72 PHE A C 1
ATOM 545 O O . PHE A 1 72 ? 6.566 -1.358 5.284 1.00 96.06 72 PHE A O 1
ATOM 552 N N . PRO A 1 73 ? 8.400 -0.071 5.187 1.00 96.62 73 PRO A N 1
ATOM 553 C CA . PRO A 1 73 ? 8.327 0.298 6.602 1.00 96.62 73 PRO A CA 1
ATOM 554 C C . PRO A 1 73 ? 7.005 0.966 7.001 1.00 96.62 73 PRO A C 1
ATOM 556 O O . PRO A 1 73 ? 6.518 0.728 8.102 1.00 96.62 73 PRO A O 1
ATOM 559 N N . LEU A 1 74 ? 6.402 1.775 6.121 1.00 97.81 74 LEU A N 1
ATOM 560 C CA . LEU A 1 74 ? 5.117 2.433 6.390 1.00 97.81 74 LEU A CA 1
ATOM 561 C C . LEU A 1 74 ? 3.945 1.450 6.324 1.00 97.81 74 LEU A C 1
ATOM 563 O O . LEU A 1 74 ? 3.031 1.548 7.142 1.00 97.81 74 LEU A O 1
ATOM 567 N N . LEU A 1 75 ? 3.987 0.487 5.399 1.00 97.94 75 LEU A N 1
ATOM 568 C CA . LEU A 1 75 ? 3.017 -0.600 5.304 1.00 97.94 75 LEU A CA 1
ATOM 569 C C . LEU A 1 75 ? 3.039 -1.450 6.578 1.00 97.94 75 LEU A C 1
ATOM 571 O O . LEU A 1 75 ? 2.019 -1.547 7.258 1.00 97.94 75 LEU A O 1
ATOM 575 N N . HIS A 1 76 ? 4.199 -1.997 6.953 1.00 96.94 76 HIS A N 1
ATOM 576 C CA . HIS A 1 76 ? 4.308 -2.842 8.143 1.00 96.94 76 HIS A CA 1
ATOM 577 C C . HIS A 1 76 ? 3.966 -2.070 9.431 1.00 96.94 76 HIS A C 1
ATOM 579 O O . HIS A 1 76 ? 3.219 -2.586 10.259 1.00 96.94 76 HIS A O 1
ATOM 585 N N . LEU A 1 77 ? 4.425 -0.818 9.583 1.00 97.38 77 LEU A N 1
ATOM 586 C CA . LEU A 1 77 ? 4.096 0.027 10.741 1.00 97.38 77 LEU A CA 1
ATOM 587 C C . LEU A 1 77 ? 2.592 0.337 10.832 1.00 97.38 77 LEU A C 1
ATOM 589 O O . LEU A 1 77 ? 2.037 0.349 11.929 1.00 97.38 77 LEU A O 1
ATOM 593 N N . THR A 1 78 ? 1.918 0.539 9.695 1.00 97.94 78 THR A N 1
ATOM 594 C CA . THR A 1 78 ? 0.456 0.713 9.646 1.00 97.94 78 THR A CA 1
ATOM 595 C C . THR A 1 78 ? -0.269 -0.579 10.020 1.00 97.94 78 THR A C 1
ATOM 597 O O . THR A 1 78 ? -1.240 -0.550 10.774 1.00 97.94 78 THR A O 1
ATOM 600 N N . LEU A 1 79 ? 0.199 -1.732 9.534 1.00 97.50 79 LEU A N 1
ATOM 601 C CA . LEU A 1 79 ? -0.416 -3.030 9.826 1.00 97.50 79 LEU A CA 1
ATOM 602 C C . LEU A 1 79 ? -0.210 -3.475 11.285 1.00 97.50 79 LEU A C 1
ATOM 604 O O . LEU A 1 79 ? -1.094 -4.117 11.845 1.00 97.50 79 LEU A O 1
ATOM 608 N N . GLN A 1 80 ? 0.894 -3.073 11.924 1.00 96.69 80 GLN A N 1
ATOM 609 C CA . GLN A 1 80 ? 1.171 -3.297 13.351 1.00 96.69 80 GLN A CA 1
ATOM 610 C C . GLN A 1 80 ? 0.298 -2.457 14.309 1.00 96.69 80 GLN A C 1
ATOM 612 O O . GLN A 1 80 ? 0.343 -2.679 15.522 1.00 96.69 80 GLN A O 1
ATOM 617 N N . ILE A 1 81 ? -0.510 -1.511 13.809 1.00 97.19 81 ILE A N 1
ATOM 618 C CA . ILE A 1 81 ? -1.498 -0.801 14.636 1.00 97.19 81 ILE A CA 1
ATOM 619 C C . ILE A 1 81 ? -2.502 -1.828 15.213 1.00 97.19 81 ILE A C 1
ATOM 621 O O . ILE A 1 81 ? -3.003 -2.675 14.462 1.00 97.19 81 ILE A O 1
ATOM 625 N N . PRO A 1 82 ? -2.832 -1.776 16.524 1.00 96.50 82 PRO A N 1
ATOM 626 C CA . PRO A 1 82 ? -3.742 -2.739 17.137 1.00 96.50 82 PRO A CA 1
ATOM 627 C C . PRO A 1 82 ? -5.075 -2.844 16.389 1.00 96.50 82 PRO A C 1
ATOM 629 O O . PRO A 1 82 ? -5.735 -1.839 16.135 1.00 96.50 82 PRO A O 1
ATOM 632 N N . ALA A 1 83 ? -5.523 -4.070 16.108 1.00 95.75 83 ALA A N 1
ATOM 633 C CA . ALA A 1 83 ? -6.807 -4.338 15.443 1.00 95.75 83 ALA A CA 1
ATOM 634 C C . ALA A 1 83 ? -8.045 -4.003 16.307 1.00 95.75 83 ALA A C 1
ATOM 636 O O . ALA A 1 83 ? -9.174 -4.245 15.891 1.00 95.75 83 ALA A O 1
ATOM 637 N N . ARG A 1 84 ? -7.837 -3.474 17.518 1.00 94.56 84 ARG A N 1
ATOM 638 C CA . ARG A 1 84 ? -8.855 -3.197 18.532 1.00 94.56 84 ARG A CA 1
ATOM 639 C C . ARG A 1 84 ? -9.275 -1.728 18.498 1.00 94.56 84 ARG A C 1
ATOM 641 O O . ARG A 1 84 ? -8.428 -0.841 18.450 1.00 94.56 84 ARG A O 1
ATOM 648 N N . THR A 1 85 ? -10.576 -1.461 18.595 1.00 92.94 85 THR A N 1
ATOM 649 C CA . THR A 1 85 ? -11.142 -0.110 18.770 1.00 92.94 85 THR A CA 1
ATOM 650 C C . THR A 1 85 ? -10.512 0.602 19.985 1.00 92.94 85 THR A C 1
ATOM 652 O O . THR A 1 85 ? -10.439 -0.012 21.055 1.00 92.94 85 THR A O 1
ATOM 655 N N . PRO A 1 86 ? -10.070 1.873 19.874 1.00 94.31 86 PRO A N 1
ATOM 656 C CA . PRO A 1 86 ? -10.272 2.805 18.752 1.00 94.31 86 PRO A CA 1
ATOM 657 C C . PRO A 1 86 ? -9.243 2.706 17.608 1.00 94.31 86 PRO A C 1
ATOM 659 O O . PRO A 1 86 ? -9.448 3.289 16.550 1.00 94.31 86 PRO A O 1
ATOM 662 N N . TRP A 1 87 ? -8.141 1.973 17.777 1.00 96.62 87 TRP A N 1
ATOM 663 C CA . TRP A 1 87 ? -7.019 1.981 16.823 1.00 96.62 87 TRP A CA 1
ATOM 664 C C . TRP A 1 87 ? -7.296 1.237 15.508 1.00 96.62 87 TRP A C 1
ATOM 666 O O . TRP A 1 87 ? -6.616 1.485 14.514 1.00 96.62 87 TRP A O 1
ATOM 676 N N . ALA A 1 88 ? -8.329 0.391 15.469 1.00 96.44 88 ALA A N 1
ATOM 677 C CA . ALA A 1 88 ? -8.808 -0.251 14.244 1.00 96.44 88 ALA A CA 1
ATOM 678 C C . ALA A 1 88 ? -9.109 0.771 13.128 1.00 96.44 88 ALA A C 1
ATOM 680 O O . ALA A 1 88 ? -8.622 0.627 12.006 1.00 96.44 88 ALA A O 1
ATOM 681 N N . ASP A 1 89 ? -9.832 1.848 13.449 1.00 96.75 89 ASP A N 1
ATOM 682 C CA . ASP A 1 89 ? -10.226 2.878 12.479 1.00 96.75 89 ASP A CA 1
ATOM 683 C C . ASP A 1 89 ? -9.004 3.659 11.965 1.00 96.75 89 ASP A C 1
ATOM 685 O O . ASP A 1 89 ? -8.913 4.006 10.785 1.00 96.75 89 ASP A O 1
ATOM 689 N N . LEU A 1 90 ? -8.009 3.860 12.838 1.00 97.56 90 LEU A N 1
ATOM 690 C CA . LEU A 1 90 ? -6.720 4.469 12.507 1.00 97.56 90 LEU A CA 1
ATOM 691 C C . LEU A 1 90 ? -5.926 3.603 11.512 1.00 97.56 90 LEU A C 1
ATOM 693 O O . LEU A 1 90 ? -5.434 4.117 10.505 1.00 97.56 90 LEU A O 1
ATOM 697 N N . ARG A 1 91 ? -5.858 2.283 11.754 1.00 97.62 91 ARG A N 1
ATOM 698 C CA . ARG A 1 91 ? -5.225 1.299 10.855 1.00 97.62 91 ARG A CA 1
ATOM 699 C C . ARG A 1 91 ? -5.883 1.294 9.479 1.00 97.62 91 ARG A C 1
ATOM 701 O O . ARG A 1 91 ? -5.181 1.366 8.472 1.00 97.62 91 ARG A O 1
ATOM 708 N N . VAL A 1 92 ? -7.218 1.260 9.427 1.00 98.06 92 VAL A N 1
ATOM 709 C CA . VAL A 1 92 ? -7.968 1.313 8.161 1.00 98.06 92 VAL A CA 1
ATOM 710 C C . VAL A 1 92 ? -7.723 2.639 7.435 1.00 98.06 92 VAL A C 1
ATOM 712 O O . VAL A 1 92 ? -7.442 2.626 6.239 1.00 98.06 92 VAL A O 1
ATOM 715 N N . SER A 1 93 ? -7.772 3.777 8.135 1.00 98.00 93 SER A N 1
ATOM 716 C CA . SER A 1 93 ? -7.579 5.105 7.536 1.00 98.00 93 SER A CA 1
ATOM 717 C C . SER A 1 93 ? -6.202 5.263 6.880 1.00 98.00 93 SER A C 1
ATOM 719 O O . SER A 1 93 ? -6.116 5.625 5.701 1.00 98.00 93 SER A O 1
ATOM 721 N N . TYR A 1 94 ? -5.120 4.916 7.588 1.00 98.50 94 TYR A N 1
ATOM 722 C CA . TYR A 1 94 ? -3.770 4.979 7.021 1.00 98.50 94 TYR A CA 1
ATOM 723 C C . TYR A 1 94 ? -3.561 3.971 5.887 1.00 98.50 94 TYR A C 1
ATOM 725 O O . TYR A 1 94 ? -2.968 4.335 4.870 1.00 98.50 94 TYR A O 1
ATOM 733 N N . LEU A 1 95 ? -4.096 2.747 5.989 1.00 98.19 95 LEU A N 1
ATOM 734 C CA . LEU A 1 95 ? -3.951 1.748 4.927 1.00 98.19 95 LEU A CA 1
ATOM 735 C C . LEU A 1 95 ? -4.745 2.131 3.662 1.00 98.19 95 LEU A C 1
ATOM 737 O O . LEU A 1 95 ? -4.243 1.946 2.551 1.00 98.19 95 LEU A O 1
ATOM 741 N N . LEU A 1 96 ? -5.932 2.743 3.802 1.00 98.19 96 LEU A N 1
ATOM 742 C CA . LEU A 1 96 ? -6.681 3.349 2.689 1.00 98.19 96 LEU A CA 1
ATOM 743 C C . LEU A 1 96 ? -5.867 4.451 2.001 1.00 98.19 96 LEU A C 1
ATOM 745 O O . LEU A 1 96 ? -5.798 4.482 0.773 1.00 98.19 96 LEU A O 1
ATOM 749 N N . ASN A 1 97 ? -5.249 5.348 2.775 1.00 97.88 97 ASN A N 1
ATOM 750 C CA . ASN A 1 97 ? -4.447 6.443 2.229 1.00 97.88 97 ASN A CA 1
ATOM 751 C C . ASN A 1 97 ? -3.209 5.903 1.491 1.00 97.88 97 ASN A C 1
ATOM 753 O O . ASN A 1 97 ? -3.001 6.234 0.324 1.00 97.88 97 ASN A O 1
ATOM 757 N N . LEU A 1 98 ? -2.450 4.998 2.120 1.00 97.88 98 LEU A N 1
ATOM 758 C CA . LEU A 1 98 ? -1.273 4.352 1.530 1.00 97.88 98 LEU A CA 1
ATOM 759 C C . LEU A 1 98 ? -1.620 3.621 0.222 1.00 97.88 98 LEU A C 1
ATOM 761 O O . LEU A 1 98 ? -0.957 3.831 -0.792 1.00 97.88 98 LEU A O 1
ATOM 765 N N . THR A 1 99 ? -2.701 2.834 0.208 1.00 97.69 99 THR A N 1
ATOM 766 C CA . THR A 1 99 ? -3.168 2.106 -0.991 1.00 97.69 99 THR A CA 1
ATOM 767 C C . THR A 1 99 ? -3.665 3.059 -2.088 1.00 97.69 99 THR A C 1
ATOM 769 O O . THR A 1 99 ? -3.465 2.797 -3.273 1.00 97.69 99 THR A O 1
ATOM 772 N N . GLY A 1 100 ? -4.281 4.187 -1.717 1.00 97.00 100 GLY A N 1
ATOM 773 C CA . GLY A 1 100 ? -4.731 5.221 -2.656 1.00 97.00 100 GLY A CA 1
ATOM 774 C C . GLY A 1 100 ? -3.585 5.963 -3.352 1.00 97.00 100 GLY A C 1
ATOM 775 O O . GLY A 1 100 ? -3.686 6.280 -4.540 1.00 97.00 100 GLY A O 1
ATOM 776 N N . PHE A 1 101 ? -2.483 6.210 -2.639 1.00 96.44 101 PHE A N 1
ATOM 777 C CA . PHE A 1 101 ? -1.291 6.845 -3.204 1.00 96.44 101 PHE A CA 1
ATOM 778 C C . PHE A 1 101 ? -0.390 5.871 -3.972 1.00 96.44 101 PHE A C 1
ATOM 780 O O . PHE A 1 101 ? 0.168 6.257 -4.998 1.00 96.44 101 PHE A O 1
ATOM 787 N N . LEU A 1 102 ? -0.298 4.613 -3.528 1.00 96.25 102 LEU A N 1
ATOM 788 C CA . LEU A 1 102 ? 0.571 3.561 -4.069 1.00 96.25 102 LEU A CA 1
ATOM 789 C C . LEU A 1 102 ? 0.600 3.499 -5.600 1.00 96.25 102 LEU A C 1
ATOM 791 O O . LEU A 1 102 ? 1.669 3.603 -6.201 1.00 96.25 102 LEU A O 1
ATOM 795 N N . ALA A 1 103 ? -0.567 3.364 -6.237 1.00 95.00 103 ALA A N 1
ATOM 796 C CA . ALA A 1 103 ? -0.633 3.279 -7.692 1.00 95.00 103 ALA A CA 1
ATOM 797 C C . ALA A 1 103 ? -0.106 4.558 -8.356 1.00 95.00 103 ALA A C 1
ATOM 799 O O . ALA A 1 103 ? 0.631 4.474 -9.324 1.00 95.00 103 ALA A O 1
ATOM 800 N N . THR A 1 104 ? -0.411 5.737 -7.808 1.00 96.00 104 THR A N 1
ATOM 801 C CA . THR A 1 104 ? 0.101 7.017 -8.326 1.00 96.00 104 THR A CA 1
ATOM 802 C C . THR A 1 104 ? 1.623 7.120 -8.197 1.00 96.00 104 THR A C 1
ATOM 804 O O . THR A 1 104 ? 2.270 7.565 -9.139 1.00 96.00 104 THR A O 1
ATOM 807 N N . TYR A 1 105 ? 2.203 6.689 -7.071 1.00 96.56 105 TYR A N 1
ATOM 808 C CA . TYR A 1 105 ? 3.648 6.775 -6.827 1.00 96.56 105 TYR A CA 1
ATOM 809 C C . TYR A 1 105 ? 4.468 5.781 -7.660 1.00 96.56 105 TYR A C 1
ATOM 8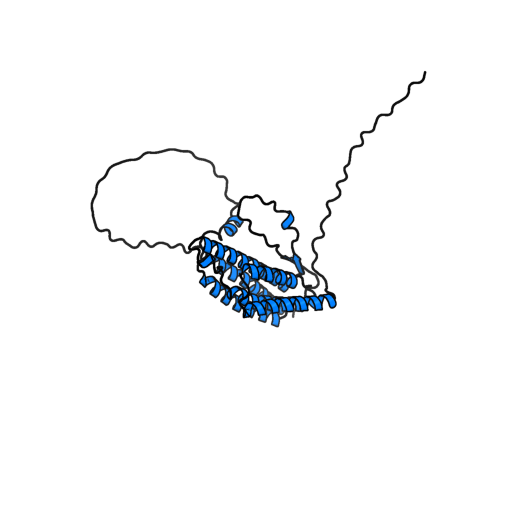11 O O . TYR A 1 105 ? 5.554 6.127 -8.114 1.00 96.56 105 TYR A O 1
ATOM 819 N N . VAL A 1 106 ? 3.971 4.557 -7.875 1.00 96.06 106 VAL A N 1
ATOM 820 C CA . VAL A 1 106 ? 4.682 3.570 -8.706 1.00 96.06 106 VAL A CA 1
ATOM 821 C C . VAL A 1 106 ? 4.515 3.892 -10.192 1.00 96.06 106 VAL A C 1
ATOM 823 O O . VAL A 1 106 ? 5.499 3.870 -10.927 1.00 96.06 106 VAL A O 1
ATOM 826 N N . THR A 1 107 ? 3.308 4.258 -10.649 1.00 95.38 107 THR A N 1
ATOM 827 C CA . THR A 1 107 ? 3.078 4.498 -12.085 1.00 95.38 107 THR A CA 1
ATOM 828 C C . THR A 1 107 ? 3.573 5.853 -12.598 1.00 95.38 107 THR A C 1
ATOM 830 O O . THR A 1 107 ? 3.555 6.073 -13.807 1.00 95.38 107 THR A O 1
ATOM 833 N N . SER A 1 108 ? 4.010 6.769 -11.724 1.00 94.56 108 SER A N 1
ATOM 834 C CA . SER A 1 108 ? 4.663 8.026 -12.128 1.00 94.56 108 SER A CA 1
ATOM 835 C C . SER A 1 108 ? 6.162 7.876 -12.423 1.00 94.56 108 SER A C 1
ATOM 837 O O . SER A 1 108 ? 6.771 8.810 -12.943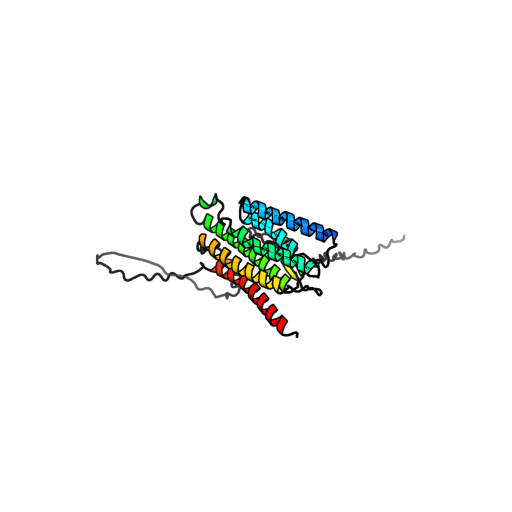 1.00 94.56 108 SER A O 1
ATOM 839 N N . MET A 1 109 ? 6.756 6.710 -12.139 1.00 93.38 109 MET A N 1
ATOM 840 C CA . MET A 1 109 ? 8.165 6.408 -12.408 1.00 93.38 109 MET A CA 1
ATOM 841 C C . MET A 1 109 ? 8.365 5.425 -13.572 1.00 93.38 109 MET A C 1
ATOM 843 O O . MET A 1 109 ? 7.503 4.577 -13.836 1.00 93.38 109 MET A O 1
ATOM 847 N N . PRO A 1 110 ? 9.531 5.481 -14.246 1.00 91.88 110 PRO A N 1
ATOM 848 C CA . PRO A 1 110 ? 9.940 4.447 -15.182 1.00 91.88 110 PRO A CA 1
ATOM 849 C C . PRO A 1 110 ? 10.372 3.160 -14.457 1.00 91.88 110 PRO A C 1
ATOM 851 O O . PRO A 1 110 ? 11.016 3.229 -13.411 1.00 91.88 110 PRO A O 1
ATOM 854 N N . LEU A 1 111 ? 10.091 1.985 -15.042 1.00 87.62 111 LEU A N 1
ATOM 855 C CA . LEU A 1 111 ? 10.701 0.715 -14.594 1.00 87.62 111 LEU A CA 1
ATOM 856 C C . LEU A 1 111 ? 12.220 0.698 -14.793 1.00 87.62 111 LEU A C 1
ATOM 858 O O . LEU A 1 111 ? 12.941 0.109 -13.995 1.00 87.62 111 LEU A O 1
ATOM 862 N N . LEU A 1 112 ? 12.688 1.322 -15.876 1.00 86.75 112 LEU A N 1
ATOM 863 C CA . LEU A 1 112 ? 14.097 1.386 -16.244 1.00 86.75 112 LEU A CA 1
ATOM 864 C C . LEU A 1 112 ? 14.746 2.651 -15.697 1.00 86.75 112 LEU A C 1
ATOM 866 O O . LEU A 1 112 ? 14.295 3.764 -15.978 1.00 86.75 112 LEU A O 1
ATOM 870 N N . THR A 1 113 ? 15.874 2.486 -15.013 1.00 84.56 113 THR A N 1
ATOM 871 C CA . THR A 1 113 ? 16.735 3.610 -14.639 1.00 84.56 113 THR A CA 1
ATOM 872 C C . THR A 1 113 ? 17.230 4.330 -15.904 1.00 84.56 113 THR A C 1
ATOM 874 O O . THR A 1 113 ? 17.540 3.691 -16.910 1.00 84.56 113 THR A O 1
ATOM 877 N N . SER A 1 114 ? 17.395 5.658 -15.888 1.00 78.88 114 SER A N 1
ATOM 878 C CA . SER A 1 114 ? 17.814 6.432 -17.080 1.00 78.88 114 SER A CA 1
ATOM 879 C C . SER A 1 114 ? 19.166 6.003 -17.685 1.00 78.88 114 SER A C 1
ATOM 881 O O . SER A 1 114 ? 19.447 6.292 -18.849 1.00 78.88 114 SER A O 1
ATOM 883 N N . GLY A 1 115 ? 20.012 5.309 -16.913 1.00 76.69 115 GLY A N 1
ATOM 884 C CA . GLY A 1 115 ? 21.227 4.652 -17.411 1.00 76.69 115 GLY A CA 1
ATOM 885 C C . GLY A 1 115 ? 20.960 3.332 -18.149 1.00 76.69 115 GLY A C 1
ATOM 886 O O . GLY A 1 115 ? 21.628 3.048 -19.142 1.00 76.69 115 GLY A O 1
ATOM 887 N N . ALA A 1 116 ? 19.959 2.562 -17.715 1.00 75.31 116 ALA A N 1
ATOM 888 C CA . ALA A 1 116 ? 19.575 1.273 -18.288 1.00 75.31 116 ALA A CA 1
ATOM 889 C C . ALA A 1 116 ? 19.023 1.415 -19.711 1.00 75.31 116 ALA A C 1
ATOM 891 O O . ALA A 1 116 ? 19.388 0.636 -20.583 1.00 75.31 116 ALA A O 1
ATOM 892 N N . MET A 1 117 ? 18.268 2.483 -20.006 1.00 72.44 117 MET A N 1
ATOM 893 C CA . MET A 1 117 ? 17.794 2.780 -21.372 1.00 72.44 117 MET A CA 1
ATOM 894 C C . MET A 1 117 ? 18.922 2.958 -22.411 1.00 72.44 117 MET A C 1
ATOM 896 O O . MET A 1 117 ? 18.663 2.906 -23.613 1.00 72.44 117 MET A O 1
ATOM 900 N N . ARG A 1 118 ? 20.178 3.172 -21.984 1.00 79.56 118 ARG A N 1
ATOM 901 C CA . ARG A 1 118 ? 21.346 3.196 -22.886 1.00 79.56 118 ARG A CA 1
ATOM 902 C C . ARG A 1 118 ? 21.944 1.805 -23.140 1.00 79.56 118 ARG A C 1
ATOM 904 O O . ARG A 1 118 ? 22.667 1.645 -24.123 1.00 79.56 118 ARG A O 1
ATOM 911 N N . ARG A 1 119 ? 21.652 0.811 -22.294 1.00 78.25 119 ARG A N 1
ATOM 912 C CA . ARG A 1 119 ? 22.085 -0.586 -22.445 1.00 78.25 119 ARG A CA 1
ATOM 913 C C . ARG A 1 119 ? 21.061 -1.318 -23.318 1.00 78.25 119 ARG A C 1
ATOM 915 O O . ARG A 1 119 ? 19.938 -1.577 -22.900 1.00 78.25 119 ARG A O 1
ATOM 922 N N . LYS A 1 120 ? 21.414 -1.602 -24.575 1.00 79.12 120 LYS A N 1
ATOM 923 C CA . LYS A 1 120 ? 20.508 -2.282 -25.517 1.00 79.12 120 LYS A CA 1
ATOM 924 C C . LYS A 1 120 ? 20.481 -3.792 -25.268 1.00 79.12 120 LYS A C 1
ATOM 926 O O . LYS A 1 120 ? 21.527 -4.431 -25.307 1.00 79.12 120 LYS A O 1
ATOM 931 N N . GLY A 1 121 ? 19.282 -4.364 -25.152 1.00 79.94 121 GLY A N 1
ATOM 932 C CA . GLY A 1 121 ? 19.054 -5.813 -25.137 1.00 79.94 121 GLY A CA 1
ATOM 933 C C . GLY A 1 121 ? 18.732 -6.380 -23.752 1.00 79.94 121 GLY A C 1
ATOM 934 O O . GLY A 1 121 ? 18.190 -5.680 -22.898 1.00 79.94 121 GLY A O 1
ATOM 935 N N . LYS A 1 122 ? 19.068 -7.664 -23.557 1.00 82.19 122 LYS A N 1
ATOM 936 C CA . LYS A 1 122 ? 18.615 -8.520 -22.441 1.00 82.19 122 LYS A CA 1
ATOM 937 C C . LYS A 1 122 ? 18.832 -7.945 -21.037 1.00 82.19 122 LYS A C 1
ATOM 939 O O . LYS A 1 122 ? 18.077 -8.254 -20.128 1.00 82.19 122 LYS A O 1
ATOM 944 N N . GLU A 1 123 ? 19.857 -7.120 -20.845 1.00 84.44 123 GLU A N 1
ATOM 945 C CA . GLU A 1 123 ? 20.190 -6.553 -19.534 1.00 84.44 123 GLU A CA 1
ATOM 946 C C . GLU A 1 123 ? 19.103 -5.596 -19.014 1.00 84.44 123 GLU A C 1
ATOM 948 O O . GLU A 1 123 ? 18.723 -5.671 -17.848 1.00 84.44 123 GLU A O 1
ATOM 953 N N . ALA A 1 124 ? 18.549 -4.747 -19.887 1.00 84.25 124 ALA A N 1
ATOM 954 C CA . ALA A 1 124 ? 17.452 -3.850 -19.527 1.00 84.25 124 ALA A CA 1
ATOM 955 C C . ALA A 1 124 ? 16.146 -4.628 -19.283 1.00 84.25 124 ALA A C 1
ATOM 957 O O . ALA A 1 124 ? 15.397 -4.310 -18.363 1.00 84.25 124 ALA A O 1
ATOM 958 N N . GLU A 1 125 ? 15.896 -5.688 -20.057 1.00 84.19 125 GLU A N 1
ATOM 959 C CA . GLU A 1 125 ? 14.771 -6.601 -19.822 1.00 84.19 125 GLU A CA 1
ATOM 960 C C . GLU A 1 125 ? 14.891 -7.297 -18.454 1.00 84.19 125 GLU A C 1
ATOM 962 O O . GLU A 1 125 ? 13.913 -7.350 -17.709 1.00 84.19 125 GLU A O 1
ATOM 967 N N . HIS A 1 126 ? 16.099 -7.723 -18.063 1.00 83.81 126 HIS A N 1
ATOM 968 C CA . HIS A 1 126 ? 16.343 -8.305 -16.743 1.00 83.81 126 HIS A CA 1
ATOM 969 C C . HIS A 1 126 ? 16.200 -7.280 -15.600 1.00 83.81 126 HIS A C 1
ATOM 971 O O . HIS A 1 126 ? 15.595 -7.606 -14.579 1.00 83.81 126 HIS A O 1
ATOM 977 N N . GLU A 1 127 ? 16.675 -6.033 -15.759 1.00 87.12 127 GLU A N 1
ATOM 978 C CA . GLU A 1 127 ? 16.432 -4.951 -14.782 1.00 87.12 127 GLU A CA 1
ATOM 979 C C . GLU A 1 127 ? 14.927 -4.698 -14.601 1.00 87.12 127 GLU A C 1
ATOM 981 O O . GLU A 1 127 ? 14.430 -4.735 -13.476 1.00 87.12 127 GLU A O 1
ATOM 986 N N . ALA A 1 128 ? 14.181 -4.518 -15.695 1.00 88.19 128 ALA A N 1
ATOM 987 C CA . ALA A 1 128 ? 12.745 -4.255 -15.629 1.00 88.19 128 ALA A CA 1
ATOM 988 C C . ALA A 1 128 ? 11.952 -5.450 -15.067 1.00 88.19 128 ALA A C 1
ATOM 990 O O . ALA A 1 128 ? 11.027 -5.252 -14.279 1.00 88.19 128 ALA A O 1
ATOM 991 N N . GLY A 1 129 ? 12.339 -6.685 -15.406 1.00 87.38 129 GLY A N 1
ATOM 992 C CA . GLY A 1 129 ? 11.763 -7.905 -14.838 1.00 87.38 129 GLY A CA 1
ATOM 993 C C . GLY A 1 129 ? 12.009 -8.038 -13.331 1.00 87.38 129 GLY A C 1
ATOM 994 O O . GLY A 1 129 ? 11.095 -8.415 -12.597 1.00 87.38 129 GLY A O 1
ATOM 995 N N . ARG A 1 130 ? 13.205 -7.669 -12.849 1.00 88.94 130 ARG A N 1
ATOM 996 C CA . ARG A 1 130 ? 13.550 -7.624 -11.416 1.00 88.94 130 ARG A CA 1
ATOM 997 C C . ARG A 1 130 ? 12.697 -6.591 -10.673 1.00 88.94 130 ARG A C 1
ATOM 999 O O . ARG A 1 130 ? 12.015 -6.945 -9.717 1.00 88.94 130 ARG A O 1
ATOM 1006 N N . VAL A 1 131 ? 12.639 -5.355 -11.176 1.00 91.75 131 VAL A N 1
ATOM 1007 C CA . VAL A 1 131 ? 11.830 -4.273 -10.580 1.00 91.75 131 VAL A CA 1
ATOM 1008 C C . VAL A 1 131 ? 10.329 -4.604 -10.618 1.00 91.75 131 VAL A C 1
ATOM 1010 O O . VAL A 1 131 ? 9.603 -4.288 -9.677 1.00 91.75 131 VAL A O 1
ATOM 1013 N N . MET A 1 132 ? 9.845 -5.299 -11.654 1.00 92.06 132 MET A N 1
ATOM 1014 C CA . MET A 1 132 ? 8.467 -5.801 -11.688 1.00 92.06 132 MET A CA 1
ATOM 1015 C C . MET A 1 132 ? 8.223 -6.875 -10.615 1.00 92.06 132 MET A C 1
ATOM 1017 O O . MET A 1 132 ? 7.190 -6.826 -9.947 1.00 92.06 132 MET A O 1
ATOM 1021 N N . ARG A 1 133 ? 9.165 -7.804 -10.378 1.00 90.25 133 ARG A N 1
ATOM 1022 C CA . ARG A 1 133 ? 9.077 -8.761 -9.254 1.00 90.25 133 ARG A CA 1
ATOM 1023 C C . ARG A 1 133 ? 9.046 -8.050 -7.899 1.00 90.25 133 ARG A C 1
ATOM 1025 O O . ARG A 1 133 ? 8.214 -8.409 -7.068 1.00 90.25 133 ARG A O 1
ATOM 1032 N N . ASP A 1 134 ? 9.856 -7.008 -7.702 1.00 92.75 134 ASP A N 1
ATOM 1033 C CA . ASP A 1 134 ? 9.835 -6.189 -6.480 1.00 92.75 134 ASP A CA 1
ATOM 1034 C C . ASP A 1 134 ? 8.466 -5.530 -6.242 1.00 92.75 134 ASP A C 1
ATOM 1036 O O . ASP A 1 134 ? 7.911 -5.619 -5.143 1.00 92.75 134 ASP A O 1
ATOM 1040 N N . VAL A 1 135 ? 7.883 -4.916 -7.281 1.00 94.69 135 VAL A N 1
ATOM 1041 C CA . VAL A 1 135 ? 6.538 -4.319 -7.216 1.00 94.69 135 VAL A CA 1
ATOM 1042 C C . VAL A 1 135 ? 5.484 -5.388 -6.921 1.00 94.69 135 VAL A C 1
ATOM 1044 O O . VAL A 1 135 ? 4.667 -5.195 -6.025 1.00 94.69 135 VAL A O 1
ATOM 1047 N N . LEU A 1 136 ? 5.511 -6.534 -7.609 1.00 93.44 136 LEU A N 1
ATOM 1048 C CA . LEU A 1 136 ? 4.582 -7.648 -7.373 1.00 93.44 136 LEU A CA 1
ATOM 1049 C C . LEU A 1 136 ? 4.704 -8.223 -5.950 1.00 93.44 136 LEU A C 1
ATOM 1051 O O . LEU A 1 136 ? 3.690 -8.590 -5.356 1.00 93.44 136 LEU A O 1
ATOM 1055 N N . GLY A 1 137 ? 5.915 -8.275 -5.389 1.00 93.56 137 GLY A N 1
ATOM 1056 C CA . GLY A 1 137 ? 6.161 -8.674 -4.002 1.00 93.56 137 GLY A CA 1
ATOM 1057 C C . GLY A 1 137 ? 5.549 -7.697 -2.996 1.00 93.56 137 GLY A C 1
ATOM 1058 O O . GLY A 1 137 ? 4.861 -8.124 -2.068 1.00 93.56 137 GLY A O 1
ATOM 1059 N N . PHE A 1 138 ? 5.717 -6.388 -3.219 1.00 95.81 138 PHE A N 1
ATOM 1060 C CA . PHE A 1 138 ? 5.074 -5.351 -2.407 1.00 95.81 138 PHE A CA 1
ATOM 1061 C C . PHE A 1 138 ? 3.541 -5.381 -2.528 1.00 95.81 138 PHE A C 1
ATOM 1063 O O . PHE A 1 138 ? 2.845 -5.290 -1.518 1.00 95.81 138 PHE A O 1
ATOM 1070 N N . LEU A 1 139 ? 2.993 -5.556 -3.737 1.00 96.38 139 LEU A N 1
ATOM 1071 C CA . LEU A 1 139 ? 1.542 -5.661 -3.940 1.00 96.38 139 LEU A CA 1
ATOM 1072 C C . LEU A 1 139 ? 0.941 -6.874 -3.211 1.00 96.38 139 LEU A C 1
ATOM 1074 O O . LEU A 1 139 ? -0.126 -6.744 -2.615 1.00 96.38 139 LEU A O 1
ATOM 1078 N N . ALA A 1 140 ? 1.642 -8.011 -3.179 1.00 95.31 140 ALA A N 1
ATOM 1079 C CA . ALA A 1 140 ? 1.209 -9.187 -2.423 1.00 95.31 140 ALA A CA 1
ATOM 1080 C C . ALA A 1 140 ? 1.255 -8.965 -0.895 1.00 95.31 140 ALA A C 1
ATOM 1082 O O . ALA A 1 140 ? 0.453 -9.538 -0.159 1.00 95.31 140 ALA A O 1
ATOM 1083 N N . GLU A 1 141 ? 2.159 -8.117 -0.394 1.00 96.38 141 GLU A N 1
ATOM 1084 C CA . GLU A 1 141 ? 2.182 -7.721 1.024 1.00 96.38 141 GLU A CA 1
ATOM 1085 C C . GLU A 1 141 ? 1.029 -6.760 1.361 1.00 96.38 141 GLU A C 1
ATOM 1087 O O . GLU A 1 141 ? 0.410 -6.876 2.419 1.00 96.38 141 GLU A O 1
ATOM 1092 N N . VAL A 1 142 ? 0.669 -5.861 0.436 1.00 97.44 142 VAL A N 1
ATOM 1093 C CA . VAL A 1 142 ? -0.536 -5.017 0.544 1.00 97.44 142 VAL A CA 1
ATOM 1094 C C . VAL A 1 142 ? -1.811 -5.867 0.524 1.00 97.44 142 VAL A C 1
ATOM 1096 O O . VAL A 1 142 ? -2.715 -5.607 1.317 1.00 97.44 142 VAL A O 1
ATOM 1099 N N . GLU A 1 143 ? -1.883 -6.901 -0.320 1.00 96.81 143 GLU A N 1
ATOM 1100 C CA . GLU A 1 143 ? -2.981 -7.878 -0.331 1.00 96.81 143 GLU A CA 1
ATOM 1101 C C . GLU A 1 143 ? -3.091 -8.615 1.010 1.00 96.81 143 GLU A C 1
ATOM 1103 O O . GLU A 1 143 ? -4.144 -8.550 1.646 1.00 96.81 143 GLU A O 1
ATOM 1108 N N . ARG A 1 144 ? -2.011 -9.255 1.490 1.00 97.25 144 ARG A N 1
ATOM 1109 C CA . ARG A 1 144 ? -2.003 -9.944 2.797 1.00 97.25 144 ARG A CA 1
ATOM 1110 C C . ARG A 1 144 ? -2.398 -9.004 3.937 1.00 97.25 144 ARG A C 1
ATOM 1112 O O . ARG A 1 144 ? -3.216 -9.374 4.779 1.00 97.25 144 ARG A O 1
ATOM 1119 N N . GLY A 1 145 ? -1.872 -7.778 3.936 1.00 97.50 145 GLY A N 1
ATOM 1120 C CA . GLY A 1 145 ? -2.212 -6.744 4.911 1.00 97.50 145 GLY A CA 1
ATOM 1121 C C . GLY A 1 145 ? -3.696 -6.370 4.897 1.00 97.50 145 GLY A C 1
ATOM 1122 O O . GLY A 1 145 ? -4.313 -6.261 5.960 1.00 97.50 145 GLY A O 1
ATOM 1123 N N . TRP A 1 146 ? -4.297 -6.235 3.710 1.00 97.94 146 TRP A N 1
ATOM 1124 C CA . TRP A 1 146 ? -5.736 -6.008 3.563 1.00 97.94 146 TRP A CA 1
ATOM 1125 C C . TRP A 1 146 ? -6.575 -7.207 3.985 1.00 97.94 146 TRP A C 1
ATOM 1127 O O . TRP A 1 146 ? -7.573 -7.010 4.671 1.00 97.94 146 TRP A O 1
ATOM 1137 N N . MET A 1 147 ? -6.177 -8.432 3.641 1.00 97.69 147 MET A N 1
ATOM 1138 C CA . MET A 1 147 ? -6.888 -9.642 4.061 1.00 97.69 147 MET A CA 1
ATOM 1139 C C . MET A 1 147 ? -6.862 -9.808 5.586 1.00 97.69 147 MET A C 1
ATOM 1141 O O . MET A 1 147 ? -7.895 -10.120 6.178 1.00 97.69 147 MET A O 1
ATOM 1145 N N . ALA A 1 148 ? -5.741 -9.485 6.239 1.00 97.00 148 ALA A N 1
ATOM 1146 C CA . ALA A 1 148 ? -5.661 -9.430 7.695 1.00 97.00 148 ALA A CA 1
ATOM 1147 C C . ALA A 1 148 ? -6.571 -8.335 8.287 1.00 97.00 148 ALA A C 1
ATOM 1149 O O . ALA A 1 148 ? -7.319 -8.608 9.221 1.00 97.00 148 ALA A O 1
ATOM 1150 N N . VAL A 1 149 ? -6.566 -7.112 7.738 1.00 97.12 149 VAL A N 1
ATOM 1151 C CA . VAL A 1 149 ? -7.460 -6.022 8.191 1.00 97.12 149 VAL A CA 1
ATOM 1152 C C . VAL A 1 149 ? -8.938 -6.383 8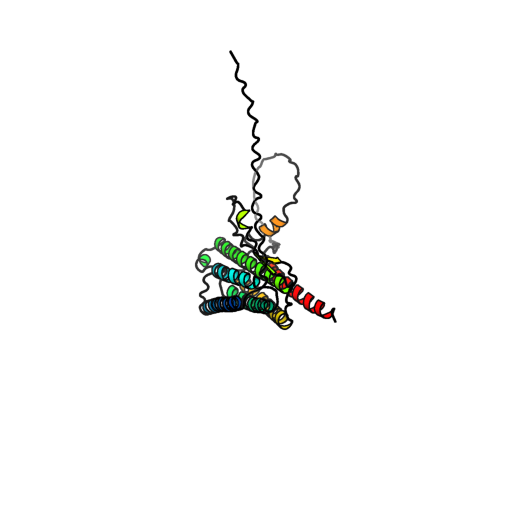.015 1.00 97.12 149 VAL A C 1
ATOM 1154 O O . VAL A 1 149 ? -9.728 -6.188 8.936 1.00 97.12 149 VAL A O 1
ATOM 1157 N N . LEU A 1 150 ? -9.318 -6.933 6.862 1.00 96.56 150 LEU A N 1
ATOM 1158 C CA . LEU A 1 150 ? -10.692 -7.341 6.568 1.00 96.56 150 LEU A CA 1
ATOM 1159 C C . LEU A 1 150 ? -11.134 -8.503 7.464 1.00 96.56 150 LEU A C 1
ATOM 1161 O O . LEU A 1 150 ? -12.255 -8.479 7.964 1.00 96.56 150 LEU A O 1
ATOM 1165 N N . GLY A 1 151 ? -10.250 -9.466 7.735 1.00 95.62 151 GLY A N 1
ATOM 1166 C CA . GLY A 1 151 ? -10.472 -10.541 8.704 1.00 95.62 151 GLY A CA 1
ATOM 1167 C C . GLY A 1 151 ? -10.405 -10.113 10.177 1.00 95.62 151 GLY A C 1
ATOM 1168 O O . GLY A 1 151 ? -10.514 -10.973 11.048 1.00 95.62 151 GLY A O 1
ATOM 1169 N N . GLY A 1 152 ? -10.194 -8.824 10.481 1.00 95.31 152 GLY A N 1
ATOM 1170 C CA . GLY A 1 152 ? -10.092 -8.313 11.854 1.00 95.31 152 GLY A CA 1
ATOM 1171 C C . GLY A 1 152 ? -8.812 -8.717 12.602 1.00 95.31 152 GLY A C 1
ATOM 1172 O O . GLY A 1 152 ? -8.719 -8.559 13.818 1.00 95.31 152 GLY A O 1
ATOM 1173 N N . GLN A 1 153 ? -7.829 -9.265 11.893 1.00 96.75 153 GLN A N 1
ATOM 1174 C CA . GLN A 1 153 ? -6.645 -9.908 12.451 1.00 96.75 153 GLN A CA 1
ATOM 1175 C C . GLN A 1 153 ? -5.594 -8.897 12.939 1.00 96.75 153 GLN A C 1
ATOM 1177 O O . GLN A 1 153 ? -5.372 -7.823 12.359 1.00 96.75 153 GLN A O 1
ATOM 1182 N N . GLY A 1 154 ? -4.872 -9.288 13.990 1.00 95.81 154 GLY A N 1
ATOM 1183 C CA . GLY A 1 154 ? -3.573 -8.709 14.316 1.00 95.81 154 GLY A CA 1
ATOM 1184 C C . GLY A 1 154 ? -2.559 -8.984 13.201 1.00 95.81 154 GLY A C 1
ATOM 1185 O O . GLY A 1 154 ? -2.813 -9.770 12.290 1.00 95.81 154 GLY A O 1
ATOM 1186 N N . TRP A 1 155 ? -1.408 -8.325 13.265 1.00 96.62 155 TRP A N 1
ATOM 1187 C CA . TRP A 1 155 ? -0.340 -8.474 12.280 1.00 96.62 155 TRP A CA 1
ATOM 1188 C C . TRP A 1 155 ? 0.986 -8.720 12.989 1.00 96.62 155 TRP A C 1
ATOM 1190 O O . TRP A 1 155 ? 1.292 -8.040 13.972 1.00 96.62 155 TRP A O 1
ATOM 1200 N N . VAL A 1 156 ? 1.751 -9.689 12.496 1.00 94.94 156 VAL A N 1
ATOM 1201 C CA . VAL A 1 156 ? 3.042 -10.105 13.056 1.00 94.94 156 VAL A CA 1
ATOM 1202 C C . VAL A 1 156 ? 4.087 -10.128 11.941 1.00 94.94 156 VAL A C 1
ATOM 1204 O O . VAL A 1 156 ? 3.761 -10.379 10.782 1.00 94.94 156 VAL A O 1
ATOM 1207 N N . MET A 1 157 ? 5.335 -9.808 12.292 1.00 92.44 157 MET A N 1
ATOM 1208 C CA . MET A 1 157 ? 6.501 -9.963 11.418 1.00 92.44 157 MET A CA 1
ATOM 1209 C C . MET A 1 157 ? 7.213 -11.263 11.767 1.00 92.44 157 MET A C 1
ATOM 1211 O O . MET A 1 157 ? 7.475 -11.509 12.948 1.00 92.44 157 MET A O 1
ATOM 1215 N N . ASP A 1 158 ? 7.587 -12.049 10.763 1.00 88.75 158 ASP A N 1
ATOM 1216 C CA . ASP A 1 158 ? 8.404 -13.235 10.983 1.00 88.75 158 ASP A CA 1
ATOM 1217 C C . ASP A 1 158 ? 9.884 -12.849 11.141 1.00 88.75 158 ASP A C 1
ATOM 1219 O O . ASP A 1 158 ? 10.631 -12.658 10.186 1.00 88.75 158 ASP A O 1
ATOM 1223 N N . GLU A 1 159 ? 10.328 -12.722 12.395 1.00 81.12 159 GLU A N 1
ATOM 1224 C CA . GLU A 1 159 ? 11.724 -12.400 12.739 1.00 81.12 159 GLU A CA 1
ATOM 1225 C C . GLU A 1 159 ? 12.711 -13.551 12.460 1.00 81.12 159 GLU A C 1
ATOM 1227 O O . GLU A 1 159 ? 13.921 -13.351 12.522 1.00 81.12 159 GLU A O 1
ATOM 1232 N N . ASN A 1 160 ? 12.213 -14.757 12.165 1.00 67.69 160 ASN A N 1
ATOM 1233 C CA . ASN A 1 160 ? 13.022 -15.979 12.117 1.00 67.69 160 ASN A CA 1
ATOM 1234 C C . ASN A 1 160 ? 13.568 -16.335 10.719 1.00 67.69 160 ASN A C 1
ATOM 1236 O O . ASN A 1 160 ? 14.395 -17.242 10.623 1.00 67.69 160 ASN A O 1
ATOM 1240 N N . GLU A 1 161 ? 13.141 -15.662 9.641 1.00 62.97 161 GLU A N 1
ATOM 1241 C CA . GLU A 1 161 ? 13.576 -16.010 8.272 1.00 62.97 161 GLU A CA 1
ATOM 1242 C C . GLU A 1 161 ? 15.089 -15.795 8.047 1.00 62.97 161 GLU A C 1
ATOM 1244 O O . GLU A 1 161 ? 15.709 -16.531 7.281 1.00 62.97 161 GLU A O 1
ATOM 1249 N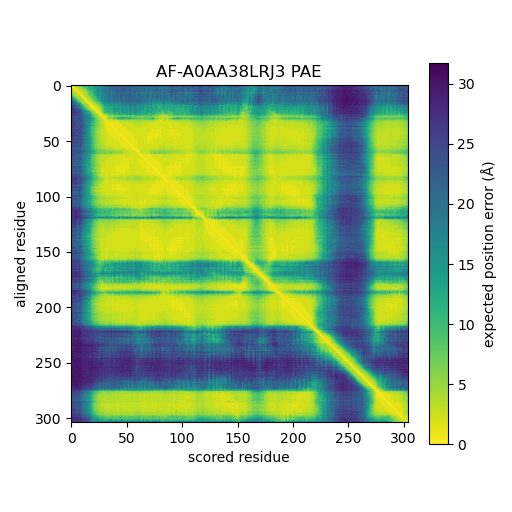 N . GLU A 1 162 ? 15.708 -14.847 8.763 1.00 58.09 162 GLU A N 1
ATOM 1250 C CA . GLU A 1 162 ? 17.131 -14.486 8.613 1.00 58.09 162 GLU A CA 1
ATOM 1251 C C . GLU A 1 162 ? 18.119 -15.476 9.258 1.00 58.09 162 GLU A C 1
ATOM 1253 O O . GLU A 1 162 ? 19.307 -15.428 8.957 1.00 58.09 162 GLU A O 1
ATOM 1258 N N . GLU A 1 163 ? 17.672 -16.374 10.143 1.00 61.16 163 GLU A N 1
ATOM 1259 C CA . GLU A 1 163 ? 18.569 -17.281 10.890 1.00 61.16 163 GLU A CA 1
ATOM 1260 C C . GLU A 1 163 ? 18.597 -18.715 10.318 1.00 61.16 163 GLU A C 1
ATOM 1262 O O . GLU A 1 163 ? 19.411 -19.541 10.735 1.00 61.16 163 GLU A O 1
ATOM 1267 N N . GLY A 1 164 ? 17.706 -19.028 9.368 1.00 53.91 164 GLY A N 1
ATOM 1268 C CA . GLY A 1 164 ? 17.521 -20.381 8.828 1.00 53.91 164 GLY A CA 1
ATOM 1269 C C . GLY A 1 164 ? 18.204 -20.661 7.485 1.00 53.91 164 GLY A C 1
ATOM 1270 O O . GLY A 1 164 ? 18.606 -21.798 7.235 1.00 53.91 164 GLY A O 1
ATOM 1271 N N . VAL A 1 165 ? 18.339 -19.655 6.615 1.00 57.28 165 VAL A N 1
ATOM 1272 C CA . VAL A 1 165 ? 18.901 -19.837 5.268 1.00 57.28 165 VAL A CA 1
ATOM 1273 C C . VAL A 1 165 ? 20.411 -19.631 5.310 1.00 57.28 165 VAL A C 1
ATOM 1275 O O . VAL A 1 165 ? 20.899 -18.505 5.279 1.00 57.28 165 VAL A O 1
ATOM 1278 N N . LYS A 1 166 ? 21.165 -20.732 5.349 1.00 60.69 166 LYS A N 1
ATOM 1279 C CA . LYS A 1 166 ? 22.569 -20.690 4.931 1.00 60.69 166 LYS A CA 1
ATOM 1280 C C . LYS A 1 166 ? 22.604 -20.398 3.436 1.00 60.69 166 LYS A C 1
ATOM 1282 O O . LYS A 1 166 ? 21.963 -21.108 2.666 1.00 60.69 166 LYS A O 1
ATOM 1287 N N . GLU A 1 167 ? 23.351 -19.374 3.050 1.00 59.22 167 GLU A N 1
ATOM 1288 C CA . GLU A 1 167 ? 23.604 -19.046 1.652 1.00 59.22 167 GLU A CA 1
ATOM 1289 C C . GLU A 1 167 ? 24.487 -20.144 1.038 1.00 59.22 167 GLU A C 1
ATOM 1291 O O . GLU A 1 167 ? 25.701 -20.170 1.233 1.00 59.22 167 GLU A O 1
ATOM 1296 N N . GLU A 1 168 ? 23.875 -21.093 0.328 1.00 67.19 168 GLU A N 1
ATOM 1297 C CA . GLU A 1 168 ? 24.605 -21.928 -0.627 1.00 67.19 168 GLU A CA 1
ATOM 1298 C C . GLU A 1 168 ? 24.898 -21.046 -1.853 1.00 67.19 168 GLU A C 1
ATOM 1300 O O . GLU A 1 168 ? 23.976 -20.525 -2.478 1.00 67.19 168 GLU A O 1
ATOM 1305 N N . GLU A 1 169 ? 26.183 -20.815 -2.147 1.00 61.34 169 GLU A N 1
ATOM 1306 C CA . GLU A 1 169 ? 26.715 -19.695 -2.958 1.00 61.34 169 GLU A CA 1
ATOM 1307 C C . GLU A 1 169 ? 26.405 -19.754 -4.482 1.00 61.34 169 GLU A C 1
ATOM 1309 O O . GLU A 1 169 ? 27.178 -19.254 -5.298 1.00 61.34 169 GLU A O 1
ATOM 1314 N N . GLY A 1 170 ? 25.318 -20.415 -4.898 1.00 59.78 170 GLY A N 1
ATOM 1315 C CA . GLY A 1 170 ? 25.094 -20.850 -6.282 1.00 59.78 170 GLY A CA 1
ATOM 1316 C C . GLY A 1 170 ? 24.429 -19.853 -7.240 1.00 59.78 170 GLY A C 1
ATOM 1317 O O . GLY A 1 170 ? 24.834 -19.779 -8.399 1.00 59.78 170 GLY A O 1
ATOM 1318 N N . GLU A 1 171 ? 23.400 -19.115 -6.809 1.00 59.31 171 GLU A N 1
ATOM 1319 C CA . GLU A 1 171 ? 22.496 -18.368 -7.712 1.00 59.31 171 GLU A CA 1
ATOM 1320 C C . GLU A 1 171 ? 22.203 -16.940 -7.202 1.00 59.31 171 GLU A C 1
ATOM 1322 O O . GLU A 1 171 ? 22.379 -16.663 -6.016 1.00 59.31 171 GLU A O 1
ATOM 1327 N N . GLU A 1 172 ? 21.792 -16.007 -8.087 1.00 60.81 172 GLU A N 1
ATOM 1328 C CA . GLU A 1 172 ? 21.553 -14.586 -7.737 1.00 60.81 172 GLU A CA 1
ATOM 1329 C C . GLU A 1 172 ? 20.576 -14.466 -6.552 1.00 60.81 172 GLU A C 1
ATOM 1331 O O . GLU A 1 172 ? 19.366 -14.614 -6.725 1.00 60.81 172 GLU A O 1
ATOM 1336 N N . GLY A 1 173 ? 21.107 -14.172 -5.359 1.00 55.56 173 GLY A N 1
ATOM 1337 C CA . GLY A 1 173 ? 20.359 -14.191 -4.103 1.00 55.56 173 GLY A CA 1
ATOM 1338 C C . GLY A 1 173 ? 19.125 -13.290 -4.122 1.00 55.56 173 GLY A C 1
ATOM 1339 O O . GLY A 1 173 ? 19.221 -12.074 -3.938 1.00 55.56 173 GLY A O 1
ATOM 1340 N N . GLU A 1 174 ? 17.949 -13.892 -4.314 1.00 62.81 174 GLU A N 1
ATOM 1341 C CA . GLU A 1 174 ? 16.673 -13.201 -4.172 1.00 62.81 174 GLU A CA 1
ATOM 1342 C C . GLU A 1 174 ? 16.520 -12.778 -2.709 1.00 62.81 174 GLU A C 1
ATOM 1344 O O . GLU A 1 174 ? 16.303 -13.608 -1.824 1.00 62.81 174 GLU A O 1
ATOM 1349 N N . VAL A 1 175 ? 16.660 -11.473 -2.454 1.00 61.44 175 VAL A N 1
ATOM 1350 C CA . VAL A 1 175 ? 16.550 -10.888 -1.114 1.00 61.44 175 VAL A CA 1
ATOM 1351 C C . VAL A 1 175 ? 15.135 -11.127 -0.592 1.00 61.44 175 VAL A C 1
ATOM 1353 O O . VAL A 1 175 ? 14.206 -10.370 -0.891 1.00 61.44 175 VAL A O 1
ATOM 1356 N N . ARG A 1 176 ? 14.976 -12.198 0.193 1.00 68.00 176 ARG A N 1
ATOM 1357 C CA . ARG A 1 176 ? 13.727 -12.567 0.862 1.00 68.00 176 ARG A CA 1
ATOM 1358 C C . ARG A 1 176 ? 13.374 -11.484 1.873 1.00 68.00 176 ARG A C 1
ATOM 1360 O O . ARG A 1 176 ? 13.826 -11.490 3.014 1.00 68.00 176 ARG A O 1
ATOM 1367 N N . ARG A 1 177 ? 12.586 -10.508 1.418 1.00 77.00 177 ARG A N 1
ATOM 1368 C CA . ARG A 1 177 ? 11.997 -9.481 2.278 1.00 77.00 177 ARG A CA 1
ATOM 1369 C C . ARG A 1 177 ? 11.112 -10.187 3.298 1.00 77.00 177 ARG A C 1
ATOM 1371 O O . ARG A 1 177 ? 10.186 -10.879 2.884 1.00 77.00 177 ARG A O 1
ATOM 1378 N N . ARG A 1 178 ? 11.403 -9.979 4.588 1.00 81.56 178 ARG A N 1
ATOM 1379 C CA . ARG A 1 178 ? 10.649 -10.545 5.715 1.00 81.56 178 ARG A CA 1
ATOM 1380 C C . ARG A 1 178 ? 9.152 -10.384 5.478 1.00 81.56 178 ARG A C 1
ATOM 1382 O O . ARG A 1 178 ? 8.681 -9.251 5.334 1.00 81.56 178 ARG A O 1
ATOM 1389 N N . LEU A 1 179 ? 8.420 -11.488 5.434 1.00 88.06 179 LEU A N 1
ATOM 1390 C CA . LEU A 1 179 ? 6.978 -11.433 5.220 1.00 88.06 179 LEU A CA 1
ATOM 1391 C C . LEU A 1 179 ? 6.235 -11.200 6.541 1.00 88.06 179 LEU A C 1
ATOM 1393 O O . LEU A 1 179 ? 6.664 -11.622 7.617 1.00 88.06 179 LEU A O 1
ATOM 1397 N N . GLY A 1 180 ? 5.114 -10.484 6.465 1.00 92.75 180 GLY A N 1
ATOM 1398 C CA . GLY A 1 180 ? 4.148 -10.412 7.551 1.00 92.75 180 GLY A CA 1
ATOM 1399 C C . GLY A 1 180 ? 2.960 -11.338 7.328 1.00 92.75 180 GLY A C 1
ATOM 1400 O O . GLY A 1 180 ? 2.554 -11.605 6.192 1.00 92.75 180 GLY A O 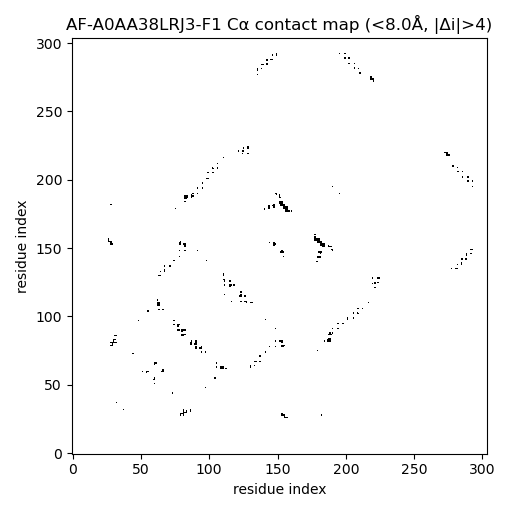1
ATOM 1401 N N . HIS A 1 181 ? 2.362 -11.791 8.429 1.00 95.12 181 HIS A N 1
ATOM 1402 C CA . HIS A 1 181 ? 1.145 -12.593 8.394 1.00 95.12 181 HIS A CA 1
ATOM 1403 C C . HIS A 1 181 ? 0.076 -12.088 9.372 1.00 95.12 181 HIS A C 1
ATOM 1405 O O . HIS A 1 181 ? 0.350 -11.448 10.394 1.00 95.12 181 HIS A O 1
ATOM 1411 N N . GLY A 1 182 ? -1.179 -12.377 9.025 1.00 96.19 182 GLY A N 1
ATOM 1412 C CA . GLY A 1 182 ? -2.340 -12.083 9.856 1.00 96.19 182 GLY A CA 1
ATOM 1413 C C . GLY A 1 182 ? -2.523 -13.130 10.954 1.00 96.19 182 GLY A C 1
ATOM 1414 O O . GLY A 1 182 ? -2.492 -14.330 10.688 1.00 96.19 182 GLY A O 1
ATOM 1415 N N . VAL A 1 183 ? -2.732 -12.674 12.189 1.00 95.56 183 VAL A N 1
ATOM 1416 C CA . VAL A 1 183 ? -2.930 -13.524 13.375 1.00 95.56 183 VAL A CA 1
ATOM 1417 C C . VAL A 1 183 ? -4.321 -13.258 13.963 1.00 95.56 183 VAL A C 1
ATOM 1419 O O . VAL A 1 183 ? -4.659 -12.093 14.192 1.00 95.56 183 VAL A O 1
ATOM 1422 N N . PRO A 1 184 ? -5.156 -14.285 14.221 1.00 95.38 184 PRO A N 1
ATOM 1423 C CA . PRO A 1 184 ? -6.471 -14.087 14.828 1.00 95.38 184 PRO A CA 1
ATOM 1424 C C . PRO A 1 184 ? -6.358 -13.453 16.223 1.00 95.38 184 PRO A C 1
ATOM 1426 O O . PRO A 1 184 ? -5.458 -13.782 16.994 1.00 95.38 184 PRO A O 1
ATOM 1429 N N . VAL A 1 185 ? -7.280 -12.541 16.542 1.00 94.69 185 VAL A N 1
ATOM 1430 C CA . VAL A 1 185 ? -7.352 -11.838 17.833 1.00 94.69 185 VAL A CA 1
ATOM 1431 C C . VAL A 1 185 ? -8.806 -11.701 18.285 1.00 94.69 185 VAL A C 1
ATOM 1433 O O . VAL A 1 185 ? -9.689 -11.446 17.470 1.00 94.69 185 VAL A O 1
ATOM 1436 N N . ASP A 1 186 ? -9.056 -11.811 19.591 1.00 90.62 186 ASP A N 1
ATOM 1437 C CA . ASP A 1 186 ? -10.418 -11.870 20.155 1.00 90.62 186 ASP A CA 1
ATOM 1438 C C . ASP A 1 186 ? -11.190 -10.533 20.110 1.00 90.62 186 ASP A C 1
ATOM 1440 O O . ASP A 1 186 ? -12.374 -10.476 20.440 1.00 90.62 186 ASP A O 1
ATOM 1444 N N . PHE A 1 187 ? -10.522 -9.434 19.739 1.00 84.00 187 PHE A N 1
ATOM 1445 C CA . PHE A 1 187 ? -11.011 -8.056 19.904 1.00 84.00 187 PHE A CA 1
ATOM 1446 C C . PHE A 1 187 ? -10.957 -7.234 18.606 1.00 84.00 187 PHE A C 1
ATOM 1448 O O . PHE A 1 187 ? -10.592 -6.057 18.626 1.00 84.00 187 PHE A O 1
ATOM 1455 N N . ALA A 1 188 ? -11.291 -7.867 17.483 1.00 84.00 188 ALA A N 1
ATOM 1456 C CA . ALA A 1 188 ? -11.324 -7.257 16.158 1.00 84.00 188 ALA A CA 1
ATOM 1457 C C . ALA A 1 188 ? -12.333 -6.096 16.031 1.00 84.00 188 ALA A C 1
ATOM 1459 O O . ALA A 1 188 ? -13.519 -6.251 16.325 1.00 84.00 188 ALA A O 1
ATOM 1460 N N . GLY A 1 189 ? -11.883 -4.956 15.504 1.00 86.81 189 GLY A N 1
ATOM 1461 C CA . GLY A 1 189 ? -12.753 -3.943 14.906 1.00 86.81 189 GLY A CA 1
ATOM 1462 C C . GLY A 1 189 ? -13.131 -4.320 13.468 1.00 86.81 189 GLY A C 1
ATOM 1463 O O . GLY A 1 189 ? -12.290 -4.783 12.700 1.00 86.81 189 GLY A O 1
ATOM 1464 N N . SER A 1 190 ? -14.394 -4.115 13.089 1.00 92.19 190 SER A N 1
ATOM 1465 C CA . SER A 1 190 ? -14.892 -4.375 11.732 1.00 92.19 190 SER A CA 1
ATOM 1466 C C . SER A 1 190 ? -14.735 -3.157 10.820 1.00 92.19 190 SER A C 1
ATOM 1468 O O . SER A 1 190 ? -15.161 -2.064 11.190 1.00 92.19 190 SER A O 1
ATOM 1470 N N . VAL A 1 191 ? -14.250 -3.352 9.591 1.00 95.62 191 VAL A N 1
ATOM 1471 C CA . VAL A 1 191 ? -14.234 -2.300 8.557 1.00 95.62 191 VAL A CA 1
ATOM 1472 C C . VAL A 1 191 ? -15.667 -1.830 8.246 1.00 95.62 191 VAL A C 1
ATOM 1474 O O . VAL A 1 191 ? -16.574 -2.651 8.076 1.00 95.62 191 VAL A O 1
ATOM 1477 N N . GLY A 1 192 ? -15.887 -0.515 8.169 1.00 95.19 192 GLY A N 1
ATOM 1478 C CA . GLY A 1 192 ? -17.195 0.077 7.872 1.00 95.19 192 GLY A CA 1
ATOM 1479 C C . GLY A 1 192 ? -17.567 0.068 6.382 1.00 95.19 192 GLY A C 1
ATOM 1480 O O . GLY A 1 192 ? -16.742 -0.180 5.499 1.00 95.19 192 GLY A O 1
ATOM 1481 N N . GLN A 1 193 ? -18.845 0.333 6.077 1.00 95.94 193 GLN A N 1
ATOM 1482 C CA . GLN A 1 193 ? -19.353 0.309 4.695 1.00 95.94 193 GLN A CA 1
ATOM 1483 C C . GLN A 1 193 ? -18.718 1.401 3.820 1.00 95.94 193 GLN A C 1
ATOM 1485 O O . GLN A 1 193 ? -18.454 1.179 2.635 1.00 95.94 193 GLN A O 1
ATOM 1490 N N . THR A 1 194 ? -18.466 2.575 4.399 1.00 96.88 194 THR A N 1
ATOM 1491 C CA . THR A 1 194 ? -17.832 3.717 3.728 1.00 96.88 194 THR A CA 1
ATOM 1492 C C . THR A 1 194 ? -16.397 3.370 3.337 1.00 96.88 194 THR A C 1
ATOM 1494 O O . THR A 1 194 ? -15.977 3.607 2.205 1.00 96.88 194 THR A O 1
ATOM 1497 N N . GLU A 1 195 ? -15.676 2.718 4.243 1.00 97.50 195 GLU A N 1
ATOM 1498 C CA . GLU A 1 195 ? -14.285 2.297 4.113 1.00 97.50 195 GLU A CA 1
ATOM 1499 C C . GLU A 1 195 ? -14.165 1.175 3.075 1.00 97.50 195 GLU A C 1
ATOM 1501 O O . GLU A 1 195 ? -13.347 1.284 2.160 1.00 97.50 195 GLU A O 1
ATOM 1506 N N . ARG A 1 196 ? -15.048 0.162 3.127 1.00 97.25 196 ARG A N 1
ATOM 1507 C CA . ARG A 1 196 ? -15.169 -0.871 2.080 1.00 97.25 196 ARG A CA 1
ATOM 1508 C C . ARG A 1 196 ? -15.439 -0.260 0.704 1.00 97.25 196 ARG A C 1
ATOM 1510 O O . ARG A 1 196 ? -14.792 -0.623 -0.276 1.00 97.25 196 ARG A O 1
ATOM 1517 N N . THR A 1 197 ? -16.364 0.696 0.617 1.00 97.62 197 THR A N 1
ATOM 1518 C CA . THR A 1 197 ? -16.719 1.366 -0.648 1.00 97.62 197 THR A CA 1
ATOM 1519 C C . THR A 1 197 ? -15.554 2.201 -1.192 1.00 97.62 197 THR A C 1
ATOM 1521 O O . THR A 1 197 ? -15.253 2.146 -2.388 1.00 97.62 197 THR A O 1
ATOM 1524 N N . ARG A 1 198 ? -14.835 2.915 -0.315 1.00 97.88 198 ARG A N 1
ATOM 1525 C CA . ARG A 1 198 ? -13.618 3.663 -0.658 1.00 97.88 198 ARG A CA 1
ATOM 1526 C C . ARG A 1 198 ? -12.498 2.730 -1.131 1.00 97.88 198 ARG A C 1
ATOM 1528 O O . ARG A 1 198 ? -11.864 3.038 -2.138 1.00 97.88 198 ARG A O 1
ATOM 1535 N N . LEU A 1 199 ? -12.306 1.577 -0.484 1.00 97.81 199 LEU A N 1
ATOM 1536 C CA . LEU A 1 199 ? -11.321 0.571 -0.891 1.00 97.81 199 LEU A CA 1
ATOM 1537 C C . LEU A 1 199 ? -11.628 -0.008 -2.280 1.00 97.81 199 LEU A C 1
ATOM 1539 O O . LEU A 1 199 ? -10.737 -0.026 -3.126 1.00 97.81 199 LEU A O 1
ATOM 1543 N N . ARG A 1 200 ? -12.884 -0.390 -2.567 1.00 97.75 200 ARG A N 1
ATOM 1544 C CA . ARG A 1 200 ? -13.289 -0.847 -3.914 1.00 97.75 200 ARG A CA 1
ATOM 1545 C C . ARG A 1 200 ? -12.942 0.182 -4.995 1.00 97.75 200 ARG A C 1
ATOM 1547 O O . ARG A 1 200 ? -12.350 -0.173 -6.011 1.00 97.75 200 ARG A O 1
ATOM 1554 N N . SER A 1 201 ? -13.269 1.455 -4.759 1.00 97.94 201 SER A N 1
ATOM 1555 C CA . SER A 1 201 ? -12.970 2.556 -5.688 1.00 97.94 201 SER A CA 1
ATOM 1556 C C . SER A 1 201 ? -11.461 2.725 -5.929 1.00 97.94 201 SER A C 1
ATOM 1558 O O . SER A 1 201 ? -11.016 2.829 -7.076 1.00 97.94 201 SER A O 1
ATOM 1560 N N . ILE A 1 202 ? -10.658 2.661 -4.859 1.00 97.69 202 ILE A N 1
ATOM 1561 C CA . ILE A 1 202 ? -9.190 2.693 -4.936 1.00 97.69 202 ILE A CA 1
ATOM 1562 C C . ILE A 1 202 ? -8.658 1.513 -5.757 1.00 97.69 202 ILE A C 1
ATOM 1564 O O . ILE A 1 202 ? -7.863 1.733 -6.666 1.00 97.69 202 ILE A O 1
ATOM 1568 N N . ILE A 1 203 ? -9.107 0.282 -5.495 1.00 97.12 203 ILE A N 1
ATOM 1569 C CA . ILE A 1 203 ? -8.623 -0.921 -6.191 1.00 97.12 203 ILE A CA 1
ATOM 1570 C C . ILE A 1 203 ? -8.952 -0.866 -7.689 1.00 97.12 203 ILE A C 1
ATOM 1572 O O . ILE A 1 203 ? -8.074 -1.106 -8.516 1.00 97.12 203 ILE A O 1
ATOM 1576 N N . ILE A 1 204 ? -10.183 -0.492 -8.056 1.00 96.19 204 ILE A N 1
ATOM 1577 C CA . ILE A 1 204 ? -10.611 -0.382 -9.462 1.00 96.19 204 ILE A CA 1
ATOM 1578 C C . ILE A 1 204 ? -9.765 0.662 -10.214 1.00 96.19 204 ILE A C 1
ATOM 1580 O O . ILE A 1 204 ? -9.299 0.399 -11.325 1.00 96.19 204 ILE A O 1
ATOM 1584 N N . SER A 1 205 ? -9.502 1.818 -9.594 1.00 97.25 205 SER A N 1
ATOM 1585 C CA . SER A 1 205 ? -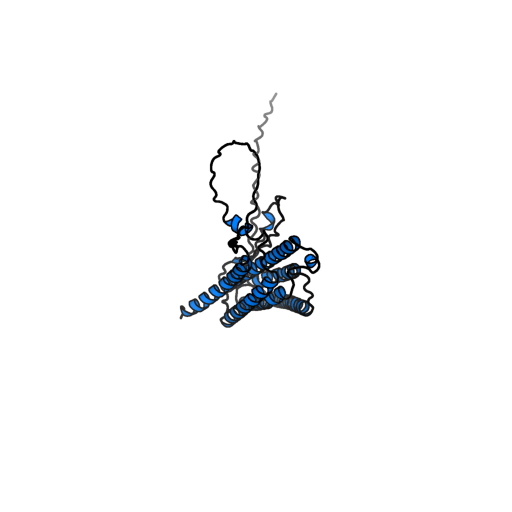8.641 2.868 -10.161 1.00 97.25 205 SER A CA 1
ATOM 1586 C C . SER A 1 205 ? -7.175 2.419 -10.283 1.00 97.25 205 SER A C 1
ATOM 1588 O O . SER A 1 205 ? -6.545 2.587 -11.330 1.00 97.25 205 SER A O 1
ATOM 1590 N N . SER A 1 206 ? -6.638 1.778 -9.242 1.00 96.31 206 SER A N 1
ATOM 1591 C CA . SER A 1 206 ? -5.266 1.260 -9.200 1.00 96.31 206 SER A CA 1
ATOM 1592 C C . SER A 1 206 ? -5.024 0.160 -10.236 1.00 96.31 206 SER A C 1
ATOM 1594 O O . SER A 1 206 ? -4.011 0.199 -10.931 1.00 96.31 206 SER A O 1
ATOM 1596 N N . ARG A 1 207 ? -5.972 -0.768 -10.419 1.00 95.12 207 ARG A N 1
ATOM 1597 C CA . ARG A 1 207 ? -5.951 -1.799 -11.471 1.00 95.12 207 ARG A CA 1
ATOM 1598 C C . ARG A 1 207 ? -5.785 -1.183 -12.863 1.00 95.12 207 ARG A C 1
ATOM 1600 O O . ARG A 1 207 ? -4.934 -1.634 -13.631 1.00 95.12 207 ARG A O 1
ATOM 1607 N N . ALA A 1 208 ? -6.554 -0.140 -13.180 1.00 94.69 208 ALA A N 1
ATOM 1608 C CA . ALA A 1 208 ? -6.457 0.555 -14.464 1.00 94.69 208 ALA A CA 1
ATOM 1609 C C . ALA A 1 208 ? -5.104 1.273 -14.643 1.00 94.69 208 ALA A C 1
ATOM 1611 O O . ALA A 1 208 ? -4.503 1.186 -15.712 1.00 94.69 208 ALA A O 1
ATOM 1612 N N . LYS A 1 209 ? -4.584 1.924 -13.590 1.00 95.69 209 LYS A N 1
ATOM 1613 C CA . LYS A 1 209 ? -3.255 2.563 -13.610 1.00 95.69 209 LYS A CA 1
ATOM 1614 C C . LYS A 1 209 ? -2.128 1.553 -13.840 1.00 95.69 209 LYS A C 1
ATOM 1616 O O . LYS A 1 209 ? -1.334 1.737 -14.757 1.00 95.69 209 LYS A O 1
ATOM 1621 N N . PHE A 1 210 ? -2.063 0.488 -13.036 1.00 94.69 210 PHE A N 1
ATOM 1622 C CA . PHE A 1 210 ? -0.985 -0.504 -13.107 1.00 94.69 210 PHE A CA 1
ATOM 1623 C C . PHE A 1 210 ? -0.948 -1.229 -14.455 1.00 94.69 210 PHE A C 1
ATOM 1625 O O . PHE A 1 210 ? 0.125 -1.353 -15.040 1.00 94.69 210 PHE A O 1
ATOM 1632 N N . THR A 1 211 ? -2.105 -1.649 -14.979 1.00 91.06 211 THR A N 1
ATOM 1633 C CA . THR A 1 211 ? -2.178 -2.308 -16.295 1.00 91.06 211 THR A CA 1
ATOM 1634 C C . THR A 1 211 ? -1.778 -1.368 -17.433 1.00 91.06 211 THR A C 1
ATOM 1636 O O . THR A 1 211 ? -0.979 -1.755 -18.281 1.00 91.06 211 THR A O 1
ATOM 1639 N N . ALA A 1 212 ? -2.238 -0.111 -17.431 1.00 92.31 212 ALA A N 1
ATOM 1640 C CA . ALA A 1 212 ? -1.825 0.875 -18.432 1.00 92.31 212 ALA A CA 1
ATOM 1641 C C . ALA A 1 212 ? -0.316 1.187 -18.378 1.00 92.31 212 ALA A C 1
ATOM 1643 O O . ALA A 1 212 ? 0.330 1.256 -19.421 1.00 92.31 212 ALA A O 1
ATOM 1644 N N . TRP A 1 213 ? 0.252 1.343 -17.178 1.00 92.81 213 TRP A N 1
ATOM 1645 C CA . TRP A 1 213 ? 1.671 1.653 -16.970 1.00 92.81 213 TRP A CA 1
ATOM 1646 C C . TRP A 1 213 ? 2.593 0.503 -17.382 1.00 92.81 213 TRP A C 1
ATOM 1648 O O . TRP A 1 213 ? 3.502 0.704 -18.188 1.00 92.81 213 TRP A O 1
ATOM 1658 N N . ALA A 1 214 ? 2.345 -0.710 -16.883 1.00 89.00 214 ALA A N 1
ATOM 1659 C CA . ALA A 1 214 ? 3.214 -1.860 -17.129 1.00 89.00 214 ALA A CA 1
ATOM 1660 C C . ALA A 1 214 ? 3.230 -2.275 -18.611 1.00 89.00 214 ALA A C 1
ATOM 1662 O O . ALA A 1 214 ? 4.289 -2.606 -19.142 1.00 89.00 214 ALA A O 1
ATOM 1663 N N . ARG A 1 215 ? 2.101 -2.128 -19.325 1.00 88.31 215 ARG A N 1
ATOM 1664 C CA . ARG A 1 215 ? 2.028 -2.342 -20.782 1.00 88.31 215 ARG A CA 1
ATOM 1665 C C . ARG A 1 215 ? 2.954 -1.426 -21.594 1.00 88.31 215 ARG A C 1
ATOM 1667 O O . ARG A 1 215 ? 3.272 -1.778 -22.727 1.00 88.31 215 ARG A O 1
ATOM 1674 N N . THR A 1 216 ? 3.435 -0.298 -21.053 1.00 86.62 216 THR A N 1
ATOM 1675 C CA . THR A 1 216 ? 4.397 0.566 -21.774 1.00 86.62 216 THR A CA 1
ATOM 1676 C C . THR A 1 216 ? 5.799 -0.046 -21.896 1.00 86.62 216 THR A C 1
ATOM 1678 O O . THR A 1 216 ? 6.564 0.370 -22.764 1.00 86.62 216 THR A O 1
ATOM 1681 N N . TYR A 1 217 ? 6.114 -1.075 -21.099 1.00 82.31 217 TYR A N 1
ATOM 1682 C CA . TYR A 1 217 ? 7.379 -1.823 -21.148 1.00 82.31 217 TYR A CA 1
ATOM 1683 C C . TYR A 1 217 ? 7.276 -3.132 -21.945 1.00 82.31 217 TYR A C 1
ATOM 1685 O O . TYR A 1 217 ? 8.272 -3.827 -22.125 1.00 82.31 217 TYR A O 1
ATOM 1693 N N . GLY A 1 218 ? 6.086 -3.441 -22.471 1.00 72.88 218 GLY A N 1
ATOM 1694 C CA . GLY A 1 218 ? 5.835 -4.612 -23.303 1.00 72.88 218 GLY A CA 1
ATOM 1695 C C . GLY A 1 218 ? 5.631 -5.908 -22.515 1.00 72.88 218 GLY A C 1
ATOM 1696 O O . GLY A 1 218 ? 5.151 -5.921 -21.384 1.00 72.88 218 GLY A O 1
ATOM 1697 N N . SER A 1 219 ? 5.945 -7.021 -23.173 1.00 67.06 219 SER A N 1
ATOM 1698 C CA . SER A 1 219 ? 5.771 -8.379 -22.661 1.00 67.06 219 SER A CA 1
ATOM 1699 C C . SER A 1 219 ? 7.090 -8.881 -22.075 1.00 67.06 219 SER A C 1
ATOM 1701 O O . SER A 1 219 ? 7.995 -9.200 -22.842 1.00 67.06 219 SER A O 1
ATOM 1703 N N . PHE A 1 220 ? 7.179 -9.016 -20.746 1.00 64.50 220 PHE A N 1
ATOM 1704 C CA . PHE A 1 220 ? 8.341 -9.554 -20.007 1.00 64.50 220 PHE A CA 1
ATOM 1705 C C . PHE A 1 220 ? 8.550 -11.075 -20.201 1.00 64.50 220 PHE A C 1
ATOM 1707 O O . PHE A 1 220 ? 8.866 -11.799 -19.258 1.00 64.50 220 PHE A O 1
ATOM 1714 N N . ALA A 1 221 ? 8.326 -11.584 -21.414 1.00 53.19 221 ALA A N 1
ATOM 1715 C CA . ALA A 1 221 ? 8.438 -13.002 -21.751 1.00 53.19 221 ALA A CA 1
ATOM 1716 C C . ALA A 1 221 ? 9.902 -13.479 -21.867 1.00 53.19 221 ALA A C 1
ATOM 1718 O O . ALA A 1 221 ? 10.141 -14.679 -21.996 1.00 53.19 221 ALA A O 1
ATOM 1719 N N . GLY A 1 222 ? 10.886 -12.573 -21.783 1.00 44.56 222 GLY A N 1
ATOM 1720 C CA . GLY A 1 222 ? 12.308 -12.890 -21.659 1.00 44.56 222 GLY A CA 1
ATOM 1721 C C . GLY A 1 222 ? 12.686 -13.562 -20.335 1.00 44.56 222 GLY A C 1
ATOM 1722 O O . GLY A 1 222 ? 13.335 -12.968 -19.478 1.00 44.56 222 GLY A O 1
ATOM 1723 N N . SER A 1 223 ? 12.355 -14.850 -20.226 1.00 44.81 223 SER A N 1
ATOM 1724 C CA . SER A 1 223 ? 13.191 -15.869 -19.573 1.00 44.81 223 SER A CA 1
ATOM 1725 C C . SER A 1 223 ? 13.571 -15.684 -18.090 1.00 44.81 223 SER A C 1
ATOM 1727 O O . SER A 1 223 ? 14.721 -15.947 -17.747 1.00 44.81 223 SER A O 1
ATOM 1729 N N . SER A 1 224 ? 12.665 -15.252 -17.196 1.00 45.00 224 SER A N 1
ATOM 1730 C CA . SER A 1 224 ? 12.917 -15.394 -15.737 1.00 45.00 224 SER A CA 1
ATOM 1731 C C . SER A 1 224 ? 11.689 -15.384 -14.790 1.00 45.00 224 SER A C 1
ATOM 1733 O O . SER A 1 224 ? 11.857 -15.204 -13.580 1.00 45.00 224 SER A O 1
ATOM 1735 N N . LEU A 1 225 ? 10.449 -15.484 -15.290 1.00 48.09 225 LEU A N 1
ATOM 1736 C CA . LEU A 1 225 ? 9.234 -15.398 -14.447 1.00 48.09 225 LEU A CA 1
ATOM 1737 C C . LEU A 1 225 ? 8.453 -16.717 -14.319 1.00 48.09 225 LEU A C 1
ATOM 1739 O O . LEU A 1 225 ? 7.599 -16.821 -13.441 1.00 48.09 225 LEU A O 1
ATOM 1743 N N . GLU A 1 226 ? 8.748 -17.727 -15.143 1.00 49.75 226 GLU A N 1
ATOM 1744 C CA . GLU A 1 226 ? 8.068 -19.030 -15.076 1.00 49.75 226 GLU A CA 1
ATOM 1745 C C . GLU A 1 226 ? 8.715 -20.000 -14.073 1.00 49.75 226 GLU A C 1
ATOM 1747 O O . GLU A 1 226 ? 8.013 -20.848 -13.521 1.00 49.75 226 GLU A O 1
ATOM 1752 N N . ASP A 1 227 ? 10.008 -19.851 -13.765 1.00 49.62 227 ASP A N 1
ATOM 1753 C CA . ASP A 1 227 ? 10.760 -20.797 -12.926 1.00 49.62 227 ASP A CA 1
ATOM 1754 C C . ASP A 1 227 ? 10.174 -20.951 -11.517 1.00 49.62 227 ASP A C 1
ATOM 1756 O O . ASP A 1 227 ? 10.025 -22.068 -11.031 1.00 49.62 227 ASP A O 1
ATOM 1760 N N . THR A 1 228 ? 9.722 -19.865 -10.881 1.00 48.72 228 THR A N 1
ATOM 1761 C CA . THR A 1 228 ? 9.065 -19.946 -9.558 1.00 48.72 228 THR A CA 1
ATOM 1762 C C . THR A 1 228 ? 7.699 -20.642 -9.605 1.00 48.72 228 THR A C 1
ATOM 1764 O O . THR A 1 228 ? 7.296 -21.276 -8.628 1.00 48.72 228 THR A O 1
ATOM 1767 N N . ALA A 1 229 ? 6.996 -20.596 -10.743 1.00 46.81 229 ALA A N 1
ATOM 1768 C CA . ALA A 1 229 ? 5.731 -21.306 -10.943 1.00 46.81 229 ALA A CA 1
ATOM 1769 C C . ALA A 1 229 ? 5.932 -22.786 -11.323 1.00 46.81 229 ALA A C 1
ATOM 1771 O O . ALA A 1 229 ? 5.085 -23.623 -10.995 1.00 46.81 229 ALA A O 1
ATOM 1772 N N . GLN A 1 230 ? 7.045 -23.125 -11.985 1.00 46.38 230 GLN A N 1
ATOM 1773 C CA . GLN A 1 230 ? 7.420 -24.509 -12.284 1.00 46.38 230 GLN A CA 1
ATOM 1774 C C . GLN A 1 230 ? 8.081 -25.209 -11.087 1.00 46.38 230 GLN A C 1
ATOM 1776 O O . GLN A 1 230 ? 7.748 -26.363 -10.825 1.00 46.38 230 GLN A O 1
ATOM 1781 N N . ALA A 1 231 ? 8.912 -24.521 -10.297 1.00 49.88 231 ALA A N 1
ATOM 1782 C CA . ALA A 1 231 ? 9.507 -25.052 -9.067 1.00 49.88 231 ALA A CA 1
ATOM 1783 C C . ALA A 1 231 ? 8.429 -25.562 -8.093 1.00 49.88 231 ALA A C 1
ATOM 1785 O O . ALA A 1 231 ? 8.480 -26.708 -7.651 1.00 49.88 231 ALA A O 1
ATOM 1786 N N . ALA A 1 232 ? 7.365 -24.777 -7.881 1.00 50.47 232 ALA A N 1
ATOM 1787 C CA . ALA A 1 232 ? 6.204 -25.159 -7.068 1.00 50.47 232 ALA A CA 1
ATOM 1788 C C . ALA A 1 232 ? 5.363 -26.332 -7.636 1.00 50.47 232 ALA A C 1
ATOM 1790 O O . ALA A 1 232 ? 4.385 -26.751 -7.014 1.00 50.47 232 ALA A O 1
ATOM 1791 N N . ARG A 1 233 ? 5.702 -26.857 -8.822 1.00 51.66 233 ARG A N 1
ATOM 1792 C CA . ARG A 1 233 ? 5.032 -27.991 -9.489 1.00 51.66 233 ARG A CA 1
ATOM 1793 C C . ARG A 1 233 ? 5.982 -29.140 -9.866 1.00 51.66 233 ARG A C 1
ATOM 1795 O O . ARG A 1 233 ? 5.505 -30.168 -10.345 1.00 51.66 233 ARG A O 1
ATOM 1802 N N . GLY A 1 234 ? 7.293 -28.988 -9.669 1.00 48.62 234 GLY A N 1
ATOM 1803 C CA . GLY A 1 234 ? 8.314 -29.880 -10.234 1.00 48.62 234 GLY A CA 1
ATOM 1804 C C . GLY A 1 234 ? 8.509 -31.215 -9.507 1.00 48.62 234 GLY A C 1
ATOM 1805 O O . GLY A 1 234 ? 8.946 -32.187 -10.120 1.00 48.62 234 GLY A O 1
ATOM 1806 N N . GLU A 1 235 ? 8.151 -31.306 -8.224 1.00 47.44 235 GLU A N 1
ATOM 1807 C CA . GLU A 1 235 ? 8.576 -32.397 -7.327 1.00 47.44 235 GLU A CA 1
ATOM 1808 C C . GLU A 1 235 ? 7.770 -33.714 -7.458 1.00 47.44 235 GLU A C 1
ATOM 1810 O O . GLU A 1 235 ? 7.594 -34.478 -6.509 1.00 47.44 235 GLU A O 1
ATOM 1815 N N . ARG A 1 236 ? 7.268 -34.014 -8.663 1.00 50.81 236 ARG A N 1
ATOM 1816 C CA . ARG A 1 236 ? 6.718 -35.331 -9.037 1.00 50.81 236 ARG A CA 1
ATOM 1817 C C . ARG A 1 236 ? 7.081 -35.716 -10.470 1.00 50.81 236 ARG A C 1
ATOM 1819 O O . ARG A 1 236 ? 6.201 -35.905 -11.311 1.00 50.81 236 ARG A O 1
ATOM 1826 N N . ARG A 1 237 ? 8.374 -35.914 -10.743 1.00 53.62 237 ARG A N 1
ATOM 1827 C CA . ARG A 1 237 ? 8.811 -36.675 -11.923 1.00 53.62 237 ARG A CA 1
ATOM 1828 C C . ARG A 1 237 ? 9.509 -37.965 -11.502 1.00 53.62 237 ARG A C 1
ATOM 1830 O O . ARG A 1 237 ? 10.445 -37.962 -10.713 1.00 53.62 237 ARG A O 1
ATOM 1837 N N . THR A 1 238 ? 8.970 -39.075 -11.988 1.00 48.72 238 THR A N 1
ATOM 1838 C CA . THR A 1 238 ? 9.370 -40.443 -11.647 1.00 48.72 238 THR A CA 1
ATOM 1839 C C . THR A 1 238 ? 10.770 -40.770 -12.153 1.00 48.72 238 THR A C 1
ATOM 1841 O O . THR A 1 238 ? 11.090 -40.448 -13.297 1.00 48.72 238 THR A O 1
ATOM 1844 N N . MET A 1 239 ? 11.547 -41.518 -11.362 1.00 56.47 239 MET A N 1
ATOM 1845 C CA . MET A 1 239 ? 12.681 -42.280 -11.894 1.00 56.47 239 MET A CA 1
ATOM 1846 C C . MET A 1 239 ? 12.191 -43.191 -13.031 1.00 56.47 239 MET A C 1
ATOM 1848 O O . MET A 1 239 ? 11.221 -43.928 -12.859 1.00 56.47 239 MET A O 1
ATOM 1852 N N . GLY A 1 240 ? 12.857 -43.127 -14.183 1.00 56.22 240 GLY A N 1
ATOM 1853 C CA . GLY A 1 240 ? 12.635 -43.991 -15.342 1.00 56.22 240 GLY A CA 1
ATOM 1854 C C . GLY A 1 240 ? 13.989 -44.452 -15.873 1.00 56.22 240 GLY A C 1
ATOM 1855 O O . GLY A 1 240 ? 14.912 -43.646 -15.952 1.00 56.22 240 GLY A O 1
ATOM 1856 N N . CYS A 1 241 ? 14.123 -45.752 -16.133 1.00 48.12 241 CYS A N 1
ATOM 1857 C CA . CYS A 1 241 ? 15.414 -46.424 -16.290 1.00 48.12 241 CYS A CA 1
ATOM 1858 C C . CYS A 1 241 ? 16.182 -46.076 -17.580 1.00 48.12 241 CYS A C 1
ATOM 1860 O O . CYS A 1 241 ? 15.628 -45.563 -18.550 1.00 48.12 241 CYS A O 1
ATOM 1862 N N . GLU A 1 242 ? 17.473 -46.406 -17.558 1.00 48.91 242 GLU A N 1
ATOM 1863 C CA . GLU A 1 242 ? 18.458 -46.192 -18.623 1.00 48.91 242 GLU A CA 1
ATOM 1864 C C . GLU A 1 242 ? 18.210 -47.059 -19.877 1.00 48.91 242 GLU A C 1
ATOM 1866 O O . GLU A 1 242 ? 17.585 -48.119 -19.812 1.00 48.91 242 GLU A O 1
ATOM 1871 N N . GLY A 1 243 ? 18.777 -46.641 -21.016 1.00 50.06 243 GLY A N 1
ATOM 1872 C CA . GLY A 1 243 ? 18.828 -47.407 -22.267 1.00 50.06 243 GLY A CA 1
ATOM 1873 C C . GLY A 1 243 ? 19.978 -46.914 -23.171 1.00 50.06 243 GLY A C 1
ATOM 1874 O O . GLY A 1 243 ? 20.082 -45.699 -23.348 1.00 50.06 243 GLY A O 1
ATOM 1875 N N . PRO A 1 244 ? 20.863 -47.785 -23.705 1.00 60.03 244 PRO A N 1
ATOM 1876 C CA . PRO A 1 244 ? 22.118 -47.341 -24.328 1.00 60.03 244 PRO A CA 1
ATOM 1877 C C . PRO A 1 244 ? 22.169 -47.360 -25.875 1.00 60.03 244 PRO A C 1
ATOM 1879 O O . PRO A 1 244 ? 21.751 -48.329 -26.498 1.00 60.03 244 PRO A O 1
ATOM 1882 N N . ALA A 1 245 ? 22.844 -46.332 -26.410 1.00 56.12 245 ALA A N 1
ATOM 1883 C CA . ALA A 1 245 ? 23.860 -46.352 -27.483 1.00 56.12 245 ALA A CA 1
ATOM 1884 C C . ALA A 1 245 ? 23.540 -46.715 -28.965 1.00 56.12 245 ALA A C 1
ATOM 1886 O O . ALA A 1 245 ? 22.625 -47.459 -29.290 1.00 56.12 245 ALA A O 1
ATOM 1887 N N . ASP A 1 246 ? 24.421 -46.169 -29.822 1.00 49.31 246 ASP A N 1
ATOM 1888 C CA . ASP A 1 246 ? 24.818 -46.525 -31.201 1.00 49.31 246 ASP A CA 1
ATOM 1889 C C . ASP A 1 246 ? 23.790 -46.516 -32.360 1.00 49.31 246 ASP A C 1
ATOM 1891 O O . ASP A 1 246 ? 22.960 -47.413 -32.480 1.00 49.31 246 ASP A O 1
ATOM 1895 N N . PHE A 1 247 ? 23.957 -45.593 -33.330 1.00 49.44 247 PHE A N 1
ATOM 1896 C CA . PHE A 1 247 ? 24.688 -45.871 -34.593 1.00 49.44 247 PHE A CA 1
ATOM 1897 C C . PHE A 1 247 ? 24.915 -44.603 -35.464 1.00 49.44 247 PHE A C 1
ATOM 1899 O O . PHE A 1 247 ? 24.082 -43.703 -35.484 1.00 49.44 247 PHE A O 1
ATOM 1906 N N . ASP A 1 248 ? 26.014 -44.582 -36.225 1.00 52.88 248 ASP A N 1
ATOM 1907 C CA . ASP A 1 248 ? 26.444 -43.604 -37.260 1.00 52.88 248 ASP A CA 1
ATOM 1908 C C 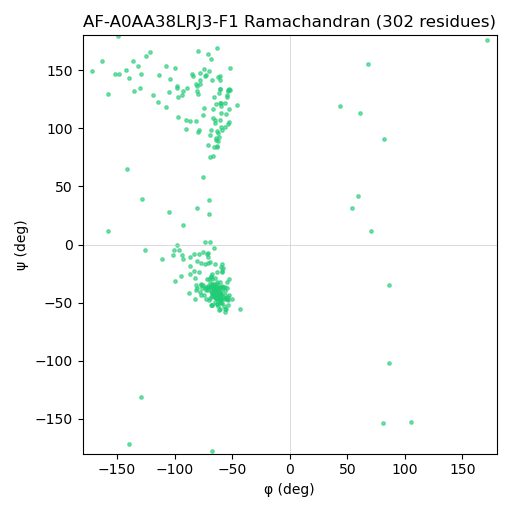. ASP A 1 248 ? 27.105 -44.465 -38.386 1.00 52.88 248 ASP A C 1
ATOM 1910 O O . ASP A 1 248 ? 27.632 -45.523 -38.012 1.00 52.88 248 ASP A O 1
ATOM 1914 N N . PRO A 1 249 ? 27.121 -44.147 -39.714 1.00 58.59 249 PRO A N 1
ATOM 1915 C CA . PRO A 1 249 ? 27.406 -42.814 -40.272 1.00 58.59 249 PRO A CA 1
ATOM 1916 C C . PRO A 1 249 ? 26.712 -42.404 -41.612 1.00 58.59 249 PRO A C 1
ATOM 1918 O O . PRO A 1 249 ? 26.007 -43.174 -42.264 1.00 58.59 249 PRO A O 1
ATOM 1921 N N . ASP A 1 250 ? 27.019 -41.173 -42.043 1.00 43.28 250 ASP A N 1
ATOM 1922 C CA . ASP A 1 250 ? 26.877 -40.548 -43.388 1.00 43.28 250 ASP A CA 1
ATOM 1923 C C . ASP A 1 250 ? 27.837 -41.188 -44.453 1.00 43.28 250 ASP A C 1
ATOM 1925 O O . ASP A 1 250 ? 28.633 -42.050 -44.056 1.00 43.28 250 ASP A O 1
ATOM 1929 N N . PRO A 1 251 ? 27.937 -40.776 -45.757 1.00 70.75 251 PRO A N 1
ATOM 1930 C CA . PRO A 1 251 ? 27.197 -39.802 -46.605 1.00 70.75 251 PRO A CA 1
ATOM 1931 C C . PRO A 1 251 ? 26.749 -40.489 -47.956 1.00 70.75 251 PRO A C 1
ATOM 1933 O O . PRO A 1 251 ? 26.285 -41.625 -47.846 1.00 70.75 251 PRO A O 1
ATOM 1936 N N . PRO A 1 252 ? 26.906 -40.014 -49.239 1.00 60.88 252 PRO A N 1
ATOM 1937 C CA . PRO A 1 252 ? 27.131 -38.684 -49.870 1.00 60.88 252 PRO A CA 1
ATOM 1938 C C . PRO A 1 252 ? 26.344 -38.376 -51.201 1.00 60.88 252 PRO A C 1
ATOM 1940 O O . PRO A 1 252 ? 25.579 -39.177 -51.730 1.00 60.88 252 PRO A O 1
ATOM 1943 N N . THR A 1 253 ? 26.701 -37.245 -51.844 1.00 41.06 253 THR A N 1
ATOM 1944 C CA . THR A 1 253 ? 26.665 -36.919 -53.311 1.00 41.06 253 THR A CA 1
ATOM 1945 C C . THR A 1 253 ? 25.375 -36.455 -54.039 1.00 41.06 253 THR A C 1
ATOM 1947 O O . THR A 1 253 ? 24.686 -37.222 -54.699 1.00 41.06 253 THR A O 1
ATOM 1950 N N . SER A 1 254 ? 25.201 -35.124 -54.069 1.00 47.06 254 SER A N 1
ATOM 1951 C CA . SER A 1 254 ? 25.108 -34.236 -55.263 1.00 47.06 254 SER A CA 1
ATOM 1952 C C . SER A 1 254 ? 24.270 -34.599 -56.513 1.00 47.06 254 SER A C 1
ATOM 1954 O O . SER A 1 254 ? 24.677 -35.463 -57.282 1.00 47.06 254 SER A O 1
ATOM 1956 N N . TYR A 1 255 ? 23.263 -33.767 -56.863 1.00 39.97 255 TYR A N 1
ATOM 1957 C CA . TYR A 1 255 ? 23.292 -32.736 -57.951 1.00 39.97 255 TYR A CA 1
ATOM 1958 C C . TYR A 1 255 ? 21.879 -32.102 -58.221 1.00 39.97 255 TYR A C 1
ATOM 1960 O O . TYR A 1 255 ? 20.954 -32.456 -57.491 1.00 39.97 255 TYR A O 1
ATOM 1968 N N . PRO A 1 256 ? 21.670 -31.082 -59.107 1.00 59.56 256 PRO A N 1
ATOM 1969 C CA . PRO A 1 256 ? 20.665 -30.032 -58.854 1.00 59.56 256 PRO A CA 1
ATOM 1970 C C . PRO A 1 256 ? 19.552 -29.870 -59.914 1.00 59.56 256 PRO A C 1
ATOM 1972 O O . PRO A 1 256 ? 19.703 -30.259 -61.071 1.00 59.56 256 PRO A O 1
ATOM 1975 N N . ALA A 1 257 ? 18.491 -29.134 -59.558 1.00 36.34 257 ALA A N 1
ATOM 1976 C CA . ALA A 1 257 ? 17.602 -28.454 -60.509 1.00 36.34 257 ALA A CA 1
ATOM 1977 C C . ALA A 1 257 ? 16.958 -27.198 -59.883 1.00 36.34 257 ALA A C 1
ATOM 1979 O O . ALA A 1 257 ? 16.660 -27.177 -58.691 1.00 36.34 257 ALA A O 1
ATOM 1980 N N . LEU A 1 258 ? 16.722 -26.158 -60.691 1.00 46.88 258 LEU A N 1
ATOM 1981 C CA . LEU A 1 258 ? 15.984 -24.946 -60.304 1.00 46.88 258 LEU A CA 1
ATOM 1982 C C . LEU A 1 258 ? 14.520 -25.054 -60.756 1.00 46.88 258 LEU A C 1
ATOM 1984 O O . LEU A 1 258 ? 14.260 -25.247 -61.942 1.00 46.88 258 LEU A O 1
ATOM 1988 N N . ALA A 1 259 ? 13.572 -24.859 -59.837 1.00 40.03 259 ALA A N 1
ATOM 1989 C CA . ALA A 1 259 ? 12.147 -24.702 -60.137 1.00 40.03 259 ALA A CA 1
ATOM 1990 C C . ALA A 1 259 ? 11.479 -23.759 -59.108 1.00 40.03 259 ALA A C 1
ATOM 1992 O O . ALA A 1 259 ? 11.896 -23.741 -57.947 1.00 40.03 259 ALA A O 1
ATOM 1993 N N . PRO A 1 260 ? 10.470 -22.953 -59.496 1.00 49.16 260 PRO A N 1
ATOM 1994 C CA . PRO A 1 260 ? 9.900 -21.927 -58.623 1.00 49.16 260 PRO A CA 1
ATOM 1995 C C . PRO A 1 260 ? 8.876 -22.509 -57.636 1.00 49.16 260 PRO A C 1
ATOM 1997 O O . PRO A 1 260 ? 7.740 -22.811 -57.999 1.00 49.16 260 PRO A O 1
ATOM 2000 N N . ALA A 1 261 ? 9.255 -22.616 -56.362 1.00 39.44 261 ALA A N 1
ATOM 2001 C CA . ALA A 1 261 ? 8.331 -22.993 -55.298 1.00 39.44 261 ALA A CA 1
ATOM 2002 C C . ALA A 1 261 ? 7.407 -21.819 -54.925 1.00 39.44 261 ALA A C 1
ATOM 2004 O O . ALA A 1 261 ? 7.838 -20.838 -54.317 1.00 39.44 261 ALA A O 1
ATOM 2005 N N . SER A 1 262 ? 6.115 -21.941 -55.243 1.00 51.44 262 SER A N 1
ATOM 2006 C CA . SER A 1 262 ? 5.076 -21.130 -54.603 1.00 51.44 262 SER A CA 1
ATOM 2007 C C . SER A 1 262 ? 5.021 -21.514 -53.122 1.00 51.44 262 SER A C 1
ATOM 2009 O O . SER A 1 262 ? 4.563 -22.604 -52.777 1.00 51.44 262 SER A O 1
ATOM 2011 N N . ARG A 1 263 ? 5.555 -20.659 -52.243 1.00 38.91 263 ARG A N 1
ATOM 2012 C CA . ARG A 1 263 ? 5.564 -20.925 -50.802 1.00 38.91 263 ARG A CA 1
ATOM 2013 C C . ARG A 1 263 ? 4.184 -20.613 -50.231 1.00 38.91 263 ARG A C 1
ATOM 2015 O O . ARG A 1 263 ? 3.853 -19.454 -49.984 1.00 38.91 263 ARG A O 1
ATOM 2022 N N . ALA A 1 264 ? 3.385 -21.665 -50.056 1.00 43.44 264 ALA A N 1
ATOM 2023 C CA . ALA A 1 264 ? 2.198 -21.629 -49.211 1.00 43.44 264 ALA A CA 1
ATOM 2024 C C . ALA A 1 264 ? 2.568 -21.087 -47.819 1.00 43.44 264 ALA A C 1
ATOM 2026 O O . ALA A 1 264 ? 3.717 -21.203 -47.392 1.00 43.44 264 ALA A O 1
ATOM 2027 N N . GLY A 1 265 ? 1.607 -20.463 -47.139 1.00 50.12 265 GLY A N 1
ATOM 2028 C CA . GLY A 1 265 ? 1.881 -19.768 -45.887 1.00 50.12 265 GLY A CA 1
ATOM 2029 C C . GLY A 1 265 ? 2.455 -20.699 -44.823 1.00 50.12 265 GLY A C 1
ATOM 2030 O O . GLY A 1 265 ? 1.767 -21.614 -44.374 1.00 50.12 265 GLY A O 1
ATOM 2031 N N . ASP A 1 266 ? 3.672 -20.404 -44.364 1.00 36.91 266 ASP A N 1
ATOM 2032 C CA . ASP A 1 266 ? 4.097 -20.793 -43.024 1.00 36.91 266 ASP A CA 1
ATOM 2033 C C . ASP A 1 266 ? 3.201 -20.045 -42.033 1.00 36.91 266 ASP A C 1
ATOM 2035 O O . ASP A 1 266 ? 3.492 -18.922 -41.611 1.00 36.91 266 ASP A O 1
ATOM 2039 N N . SER A 1 267 ? 2.077 -20.668 -41.682 1.00 44.19 267 SER A N 1
ATOM 2040 C CA . SER A 1 267 ? 1.341 -20.344 -40.468 1.00 44.19 267 SER A CA 1
ATOM 2041 C C . SER A 1 267 ? 2.246 -20.667 -39.288 1.00 44.19 267 SER A C 1
ATOM 2043 O O . SER A 1 267 ? 2.182 -21.750 -38.716 1.00 44.19 267 SER A O 1
ATOM 2045 N N . VAL A 1 268 ? 3.112 -19.713 -38.942 1.00 42.97 268 VAL A N 1
ATOM 2046 C CA . VAL A 1 268 ? 3.820 -19.714 -37.669 1.00 42.97 268 VAL A CA 1
ATOM 2047 C C . VAL A 1 268 ? 2.746 -19.681 -36.592 1.00 42.97 268 VAL A C 1
ATOM 2049 O O . VAL A 1 268 ? 2.161 -18.630 -36.319 1.00 42.97 268 VAL A O 1
ATOM 2052 N N . GLU A 1 269 ? 2.475 -20.842 -35.997 1.00 41.81 269 GLU A N 1
ATOM 2053 C CA . GLU A 1 269 ? 1.754 -20.945 -34.737 1.00 41.81 269 GLU A CA 1
ATOM 2054 C C . GLU A 1 269 ? 2.604 -20.262 -33.668 1.00 41.81 269 GLU A C 1
ATOM 2056 O O . GLU A 1 269 ? 3.401 -20.872 -32.957 1.00 41.81 269 GLU A O 1
ATOM 2061 N N . SER A 1 270 ? 2.451 -18.941 -33.594 1.00 41.53 270 SER A N 1
ATOM 2062 C CA . SER A 1 270 ? 2.953 -18.120 -32.509 1.00 41.53 270 SER A CA 1
ATOM 2063 C C . SER A 1 270 ? 2.186 -18.514 -31.254 1.00 41.53 270 SER A C 1
ATOM 2065 O O . SER A 1 270 ? 1.192 -17.877 -30.900 1.00 41.53 270 SER A O 1
ATOM 2067 N N . ALA A 1 271 ? 2.642 -19.581 -30.598 1.00 41.78 271 ALA A N 1
ATOM 2068 C CA . ALA A 1 271 ? 2.199 -19.973 -29.273 1.00 41.78 271 ALA A CA 1
ATOM 2069 C C . ALA A 1 271 ? 2.347 -18.751 -28.354 1.00 41.78 271 ALA A C 1
ATOM 2071 O O . ALA A 1 271 ? 3.459 -18.342 -28.021 1.00 41.78 271 ALA A O 1
ATOM 2072 N N . GLY A 1 272 ? 1.217 -18.117 -28.023 1.00 41.34 272 GLY A N 1
ATOM 2073 C CA . GLY A 1 272 ? 1.145 -16.818 -27.346 1.00 41.34 272 GLY A CA 1
ATOM 2074 C C . GLY A 1 272 ? 1.462 -16.906 -25.855 1.00 41.34 272 GLY A C 1
ATOM 2075 O O . GLY A 1 272 ? 0.622 -16.576 -25.024 1.00 41.34 272 GLY A O 1
ATOM 2076 N N . VAL A 1 273 ? 2.649 -17.409 -25.524 1.00 45.88 273 VAL A N 1
ATOM 2077 C CA . VAL A 1 273 ? 3.088 -17.737 -24.165 1.00 45.88 273 VAL A CA 1
ATOM 2078 C C . VAL A 1 273 ? 3.635 -16.498 -23.440 1.00 45.88 273 VAL A C 1
ATOM 2080 O O . VAL A 1 273 ? 4.263 -15.623 -24.036 1.00 45.88 273 VAL A O 1
ATOM 2083 N N . GLY A 1 274 ? 3.403 -16.428 -22.126 1.00 54.44 274 GLY A N 1
ATOM 2084 C CA . GLY A 1 274 ? 4.139 -15.575 -21.182 1.00 54.44 274 GLY A CA 1
ATOM 2085 C C . GLY A 1 274 ? 3.662 -14.126 -21.008 1.00 54.44 274 GLY A C 1
ATOM 2086 O O . GLY A 1 274 ? 3.711 -13.607 -19.894 1.00 54.44 274 GLY A O 1
ATOM 2087 N N . GLY A 1 275 ? 3.166 -13.458 -22.054 1.00 57.47 275 GLY A N 1
ATOM 2088 C CA . GLY A 1 275 ? 3.006 -11.990 -22.030 1.00 57.47 275 GLY A CA 1
ATOM 2089 C C . GLY A 1 275 ? 2.030 -11.400 -20.997 1.00 57.47 275 GLY A C 1
ATOM 2090 O O . GLY A 1 275 ? 2.192 -10.243 -20.605 1.00 57.47 275 GLY A O 1
ATOM 2091 N N . GLY A 1 276 ? 1.049 -12.184 -20.536 1.00 74.25 276 GLY A N 1
ATOM 2092 C CA . GLY A 1 276 ? 0.027 -11.764 -19.566 1.00 74.25 276 GLY A CA 1
ATOM 2093 C C . GLY A 1 276 ? 0.345 -12.046 -18.092 1.00 74.25 276 GLY A C 1
ATOM 2094 O O . GLY A 1 276 ? -0.322 -11.490 -17.228 1.00 74.25 276 GLY A O 1
ATOM 2095 N N . ALA A 1 277 ? 1.368 -12.847 -17.769 1.00 85.19 277 ALA A N 1
ATOM 2096 C CA . ALA A 1 277 ? 1.504 -13.460 -16.437 1.00 85.19 277 ALA A CA 1
ATOM 2097 C C . ALA A 1 277 ? 1.621 -12.461 -15.262 1.00 85.19 277 ALA A C 1
ATOM 2099 O O . ALA A 1 277 ? 1.150 -12.730 -14.155 1.00 85.19 277 ALA A O 1
ATOM 2100 N N . TRP A 1 278 ? 2.227 -11.291 -15.489 1.00 87.56 278 TRP A N 1
ATOM 2101 C CA . TRP A 1 278 ? 2.278 -10.207 -14.500 1.00 87.56 278 TRP A CA 1
ATOM 2102 C C . TRP A 1 278 ? 0.933 -9.469 -14.389 1.00 87.56 278 TRP A C 1
ATOM 2104 O O . TRP A 1 278 ? 0.562 -9.055 -13.292 1.00 87.56 278 TRP A O 1
ATOM 2114 N N . GLU A 1 279 ? 0.195 -9.320 -15.497 1.00 90.38 279 GLU A N 1
ATOM 2115 C CA . GLU A 1 279 ? -1.117 -8.672 -15.516 1.00 90.38 279 GLU A CA 1
ATOM 2116 C C . GLU A 1 279 ? -2.102 -9.556 -14.756 1.00 90.38 279 GLU A C 1
ATOM 2118 O O . GLU A 1 279 ? -2.671 -9.097 -13.770 1.00 90.38 279 GLU A O 1
ATOM 2123 N N . ASP A 1 280 ? -2.193 -10.841 -15.104 1.00 91.50 280 ASP A N 1
ATOM 2124 C CA . ASP A 1 280 ? -3.028 -11.830 -14.416 1.00 91.50 280 ASP A CA 1
ATOM 2125 C C . ASP A 1 280 ? -2.727 -11.904 -12.911 1.00 91.50 280 ASP A C 1
ATOM 2127 O O . ASP A 1 280 ? -3.651 -11.992 -12.102 1.00 91.50 280 ASP A O 1
ATOM 2131 N N . ARG A 1 281 ? -1.454 -11.781 -12.502 1.00 91.56 281 ARG A N 1
ATOM 2132 C CA . ARG A 1 281 ? -1.071 -11.719 -11.081 1.00 91.56 281 ARG A CA 1
ATOM 2133 C C . ARG A 1 281 ? -1.560 -10.438 -10.397 1.00 91.56 281 ARG A C 1
ATOM 2135 O O . ARG A 1 281 ? -2.101 -10.523 -9.298 1.00 91.56 281 ARG A O 1
ATOM 2142 N N . ILE A 1 282 ? -1.423 -9.267 -11.027 1.00 90.25 282 ILE A N 1
ATOM 2143 C CA . ILE A 1 282 ? -1.981 -8.002 -10.505 1.00 90.25 282 ILE A CA 1
ATOM 2144 C C . ILE A 1 282 ? -3.512 -8.071 -10.439 1.00 90.25 282 ILE A C 1
ATOM 2146 O O . ILE A 1 282 ? -4.103 -7.622 -9.458 1.00 90.25 282 ILE A O 1
ATOM 2150 N N . LEU A 1 283 ? -4.162 -8.646 -11.452 1.00 92.75 283 LEU A N 1
ATOM 2151 C CA . LEU A 1 283 ? -5.611 -8.826 -11.474 1.00 92.75 283 LEU A CA 1
ATOM 2152 C C . LEU A 1 283 ? -6.076 -9.782 -10.371 1.00 92.75 283 LEU A C 1
ATOM 2154 O O . LEU A 1 283 ? -7.044 -9.460 -9.689 1.00 92.75 283 LEU A O 1
ATOM 2158 N N . GLY A 1 284 ? -5.369 -10.895 -10.159 1.00 94.31 284 GLY A N 1
ATOM 2159 C CA . GLY A 1 284 ? -5.631 -11.856 -9.088 1.00 94.31 284 GLY A CA 1
ATOM 2160 C C . GLY A 1 284 ? -5.613 -11.199 -7.710 1.00 94.31 284 GLY A C 1
ATOM 2161 O O . GLY A 1 284 ? -6.647 -11.178 -7.050 1.00 94.31 284 GLY A O 1
ATOM 2162 N N . MET A 1 285 ? -4.493 -10.568 -7.333 1.00 94.88 285 MET A N 1
ATOM 2163 C CA . MET A 1 285 ? -4.335 -9.919 -6.018 1.00 94.88 285 MET A CA 1
ATOM 2164 C C . MET A 1 285 ? -5.426 -8.868 -5.737 1.00 94.88 285 MET A C 1
ATOM 2166 O O . MET A 1 285 ? -5.903 -8.725 -4.613 1.00 94.88 285 MET A O 1
ATOM 2170 N N . TRP A 1 286 ? -5.861 -8.129 -6.765 1.00 94.81 286 TRP A N 1
ATOM 2171 C CA . TRP A 1 286 ? -6.956 -7.167 -6.628 1.00 94.81 286 TRP A CA 1
ATOM 2172 C C . TRP A 1 286 ? -8.343 -7.816 -6.582 1.00 94.81 286 TRP A C 1
ATOM 2174 O O . TRP A 1 286 ? -9.213 -7.312 -5.868 1.00 94.81 286 TRP A O 1
ATOM 2184 N N . ASN A 1 287 ? -8.565 -8.918 -7.300 1.00 95.69 287 ASN A N 1
ATOM 2185 C CA . ASN A 1 287 ? -9.821 -9.662 -7.246 1.00 95.69 287 ASN A CA 1
ATOM 2186 C C . ASN A 1 287 ? -10.023 -10.305 -5.860 1.00 95.69 287 ASN A C 1
ATOM 2188 O O . ASN A 1 287 ? -11.110 -10.142 -5.313 1.00 95.69 287 ASN A O 1
ATOM 2192 N N . THR A 1 288 ? -8.988 -10.893 -5.235 1.00 96.62 288 THR A N 1
ATOM 2193 C CA . THR A 1 288 ? -9.062 -11.479 -3.875 1.00 96.62 288 THR A CA 1
ATOM 2194 C C . THR A 1 288 ? -9.686 -10.512 -2.864 1.00 96.62 288 THR A C 1
ATOM 2196 O O . THR A 1 288 ? -10.591 -10.863 -2.104 1.00 96.62 288 THR A O 1
ATOM 2199 N N . ILE A 1 289 ? -9.232 -9.252 -2.873 1.00 94.44 289 ILE A N 1
ATOM 2200 C CA . ILE A 1 289 ? -9.724 -8.221 -1.952 1.00 94.44 289 ILE A CA 1
ATOM 2201 C C . ILE A 1 289 ? -11.162 -7.809 -2.317 1.00 94.44 289 ILE A C 1
ATOM 2203 O O . ILE A 1 289 ? -11.985 -7.605 -1.427 1.00 94.44 289 ILE A O 1
ATOM 2207 N N . LEU A 1 290 ? -11.500 -7.702 -3.608 1.00 95.56 290 LEU A N 1
ATOM 2208 C CA . LEU A 1 290 ? -12.858 -7.358 -4.062 1.00 95.56 290 LEU A CA 1
ATOM 2209 C C . LEU A 1 290 ? -13.889 -8.458 -3.749 1.00 95.56 290 LEU A C 1
ATOM 2211 O O . LEU A 1 290 ? -15.029 -8.136 -3.404 1.00 95.56 290 LEU A O 1
ATOM 2215 N N . GLU A 1 291 ? -13.492 -9.725 -3.832 1.00 96.75 291 GLU A N 1
ATOM 2216 C CA . GLU A 1 291 ? -14.291 -10.896 -3.454 1.00 96.75 291 GLU A CA 1
ATOM 2217 C C . GLU A 1 291 ? -14.519 -10.914 -1.935 1.00 96.75 291 GLU A C 1
ATOM 2219 O O . GLU A 1 291 ? -15.666 -10.849 -1.493 1.00 96.75 291 GLU A O 1
ATOM 2224 N N . SER A 1 292 ? -13.448 -10.808 -1.138 1.00 95.44 292 SER A N 1
ATOM 2225 C CA . SER A 1 292 ? -13.508 -10.683 0.331 1.00 95.44 292 SER A CA 1
ATOM 2226 C C . SER A 1 292 ? -14.422 -9.538 0.803 1.00 95.44 292 SER A C 1
ATOM 2228 O O . SER A 1 292 ? -15.266 -9.709 1.685 1.00 95.44 292 SER A O 1
ATOM 2230 N N . LEU A 1 293 ? -14.340 -8.367 0.159 1.00 94.31 293 LEU A N 1
ATOM 2231 C CA . LEU A 1 293 ? -15.231 -7.230 0.423 1.00 94.31 293 LEU A CA 1
ATOM 2232 C C . LEU A 1 293 ? -16.706 -7.530 0.107 1.00 94.31 293 LEU A C 1
ATOM 2234 O O . LEU A 1 293 ? -17.600 -6.962 0.736 1.00 94.31 293 LEU A O 1
ATOM 2238 N N . THR A 1 294 ? -16.971 -8.377 -0.886 1.00 95.44 294 THR A N 1
ATOM 2239 C CA . THR A 1 294 ? -18.323 -8.749 -1.327 1.00 95.44 294 THR A CA 1
ATOM 2240 C C . THR A 1 294 ? -18.949 -9.776 -0.390 1.00 95.44 294 THR A C 1
ATOM 2242 O O . THR A 1 294 ? -20.103 -9.600 0.004 1.00 95.44 294 THR A O 1
ATOM 2245 N N . ASP A 1 295 ? -18.176 -10.758 0.073 1.00 94.44 295 ASP A N 1
ATOM 2246 C CA . ASP A 1 295 ? -18.621 -11.714 1.091 1.00 94.44 295 ASP A CA 1
ATOM 2247 C C . ASP A 1 295 ? -18.992 -11.023 2.413 1.00 94.44 295 ASP A C 1
ATOM 2249 O O . ASP A 1 295 ? -19.987 -11.390 3.042 1.00 94.44 295 ASP A O 1
ATOM 2253 N N . GLN A 1 296 ? -18.269 -9.969 2.814 1.00 92.06 296 GLN A N 1
ATOM 2254 C CA . GLN A 1 296 ? -18.623 -9.178 4.002 1.00 92.06 296 GLN A CA 1
ATOM 2255 C C . GLN A 1 296 ? -19.972 -8.462 3.875 1.00 92.06 296 GLN A C 1
ATOM 2257 O O . GLN A 1 296 ? -20.767 -8.486 4.818 1.00 92.06 296 GLN A O 1
ATOM 2262 N N . ASP A 1 297 ? -20.251 -7.844 2.724 1.00 92.25 297 ASP A N 1
ATOM 2263 C CA . ASP A 1 297 ? -21.526 -7.154 2.492 1.00 92.25 297 ASP A CA 1
ATOM 2264 C C . ASP A 1 297 ? -22.707 -8.145 2.461 1.00 92.25 297 ASP A C 1
ATOM 2266 O O . ASP A 1 297 ? -23.787 -7.835 2.967 1.00 92.25 297 ASP A O 1
ATOM 2270 N N . LEU A 1 298 ? -22.500 -9.362 1.940 1.00 91.81 298 LEU A N 1
ATOM 2271 C CA . LEU A 1 298 ? -23.498 -10.440 1.964 1.00 91.81 298 LEU A CA 1
ATOM 2272 C C . LEU A 1 298 ? -23.687 -11.041 3.367 1.00 91.81 298 LEU A C 1
ATOM 2274 O O . LEU A 1 298 ? -24.816 -11.335 3.768 1.00 91.81 298 LEU A O 1
ATOM 2278 N N . GLY A 1 299 ? -22.603 -11.212 4.129 1.00 88.75 299 GLY A N 1
ATOM 2279 C CA . GLY A 1 299 ? -22.633 -11.726 5.500 1.00 88.75 299 GLY A CA 1
ATOM 2280 C C . GLY A 1 299 ? -23.377 -10.796 6.461 1.00 88.75 299 GLY A C 1
ATOM 2281 O O . GLY A 1 299 ? -24.215 -11.255 7.240 1.00 88.75 299 GLY A O 1
ATOM 2282 N N . ALA A 1 300 ? -23.154 -9.483 6.344 1.00 82.56 300 ALA A N 1
ATOM 2283 C CA . ALA A 1 300 ? -23.813 -8.461 7.161 1.00 82.56 300 ALA A CA 1
ATOM 2284 C C . ALA A 1 300 ? -25.354 -8.468 7.049 1.00 82.56 300 ALA A C 1
ATOM 2286 O O . ALA A 1 300 ? -26.040 -8.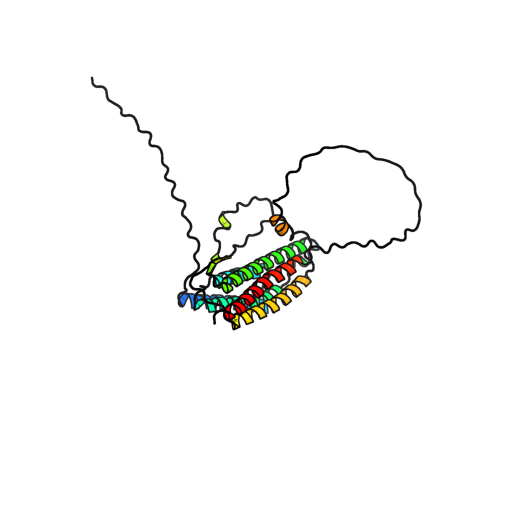027 7.973 1.00 82.56 300 ALA A O 1
ATOM 2287 N N . GLY A 1 301 ? -25.903 -8.990 5.945 1.00 75.62 301 GLY A N 1
ATOM 2288 C CA . GLY A 1 301 ? -27.345 -9.111 5.720 1.00 75.62 301 GLY A CA 1
ATOM 2289 C C . GLY A 1 301 ? -28.025 -10.308 6.400 1.00 75.62 301 GLY A C 1
ATOM 2290 O O . GLY A 1 301 ? -29.248 -10.319 6.475 1.00 75.62 301 GLY A O 1
ATOM 2291 N N . ARG A 1 302 ? -27.278 -11.310 6.895 1.00 79.81 302 ARG A N 1
ATOM 2292 C CA . ARG A 1 302 ? -27.853 -12.547 7.479 1.00 79.81 302 ARG A CA 1
ATOM 2293 C C . ARG A 1 302 ? -27.995 -12.536 9.008 1.00 79.81 302 ARG A C 1
ATOM 2295 O O . ARG A 1 302 ? -28.499 -13.502 9.569 1.00 79.81 302 ARG A O 1
ATOM 2302 N N . GLY A 1 303 ? -27.517 -11.485 9.675 1.00 71.31 303 GLY A N 1
ATOM 2303 C CA . GLY A 1 303 ? -27.489 -11.360 11.140 1.00 71.31 303 GLY A CA 1
ATOM 2304 C C . GLY A 1 303 ? -28.538 -10.408 11.726 1.00 71.31 303 GLY A C 1
ATOM 2305 O O . GLY A 1 303 ? -28.262 -9.785 12.750 1.00 71.31 303 GLY A O 1
ATOM 2306 N N . ARG A 1 304 ? -29.682 -10.226 11.055 1.00 51.34 304 ARG A N 1
ATOM 2307 C CA . ARG A 1 304 ? -30.795 -9.351 11.462 1.00 51.34 304 ARG A CA 1
ATOM 2308 C C . ARG A 1 304 ? -32.137 -10.028 11.209 1.00 51.34 304 ARG A C 1
ATOM 2310 O O . ARG A 1 304 ? -33.059 -9.727 11.992 1.00 51.34 304 ARG A O 1
#

pLDDT: mean 79.89, std 19.62, range [36.34, 98.5]

Organism: NCBI:txid4972

Secondary structure (DSSP, 8-state):
--PPP-------------PPP--PPP-PPP----HHHHHHHHHHHHHHHHHHHHHHTTTTT-SHHHHHHHHHHHHHHHHTS-SSTTHHHHHHHHHHHHHHHHHHHHHTS-SS-TTGGGS-SHHHHHHHHHHHHHHHHHHHHHHHHHHHHHTT-EEEE-TTHHHH----TTS--------EEEE--TTPPPPPHHHHHHHHHHHHHHHHHHHHHHGGG----SSSSSHHHHHTT-S--------------------------------------STTHHHHHHHHHHHHHHHHHHHHHHHTTS--

Mean predicted aligned error: 11.59 Å

Solvent-accessible surface area (backbone atoms only — not comparable to full-atom values): 19137 Å² total; per-residue (Å²): 137,84,85,87,84,82,83,83,81,79,82,77,76,81,77,75,74,79,72,75,74,82,78,75,76,76,72,72,52,51,83,73,75,54,72,73,53,47,58,53,48,52,54,50,52,50,57,50,52,55,46,51,54,55,25,58,81,64,70,61,56,83,48,63,66,63,39,46,72,60,45,52,62,53,50,53,57,40,48,46,40,24,28,30,74,76,40,23,62,54,29,51,53,52,50,53,51,52,60,56,45,46,44,58,65,58,60,75,51,66,72,57,54,86,70,39,78,72,48,84,57,72,66,37,56,50,50,34,51,50,50,49,50,53,52,52,52,50,51,52,50,53,38,49,51,47,52,16,47,72,68,19,21,26,34,34,70,54,83,62,67,81,81,69,69,77,82,72,93,79,67,90,79,75,78,78,71,76,57,66,48,62,39,90,53,100,57,49,33,79,80,48,73,68,57,54,53,51,48,53,53,40,50,59,52,33,54,54,48,50,54,59,47,54,55,76,76,55,58,78,52,81,84,77,74,58,60,72,65,44,61,80,65,54,93,78,73,77,93,74,86,90,84,86,85,88,89,84,83,88,89,88,84,88,87,90,85,91,77,90,77,82,79,72,82,82,77,74,80,73,76,86,67,60,55,54,59,68,56,54,50,55,51,47,56,53,46,56,54,54,50,55,56,48,53,51,61,58,53,68,68,76,79,121